Protein AF-0000000069390566 (afdb_homodimer)

Nearest PDB structures (foldseek):
  6gbi-assembly1_A  TM=9.218E-01  e=1.280E-11  Homo sapiens
  3bt2-assembly2_U  TM=7.010E-01  e=5.742E-03  Homo sapiens
  4qti-assembly1_U  TM=6.596E-01  e=6.089E-03  Homo sapiens
  1ywh-assembly3_K  TM=6.469E-01  e=1.033E-02  Homo sapiens
  1ywh-assembly2_A  TM=6.591E-01  e=1.654E-02  Homo sapiens

Solvent-accessible surface area (backbone atoms only — not comparable to full-atom values): 15242 Å² total; per-residue (Å²): 102,81,59,85,86,54,33,34,19,45,24,33,76,64,24,60,44,70,38,58,28,64,67,72,33,63,66,41,73,29,58,87,49,92,60,32,71,32,26,34,37,39,30,32,22,37,85,86,65,50,59,63,28,31,32,28,29,73,24,32,65,74,69,51,69,66,44,28,61,45,82,40,81,41,102,88,44,56,29,35,37,14,19,21,26,27,31,57,69,49,58,54,79,69,79,29,81,42,70,87,55,8,36,79,45,74,60,75,69,78,62,75,68,72,74,69,74,69,73,73,73,70,76,79,78,78,77,78,79,76,73,76,83,124,100,80,59,86,86,55,32,33,19,43,23,35,76,66,23,60,44,69,38,58,28,65,67,72,33,62,65,41,71,28,56,86,50,94,61,31,71,31,26,34,37,40,30,31,22,38,85,86,65,48,59,64,28,31,33,29,30,72,23,32,65,74,70,51,70,68,43,27,60,45,82,39,83,42,103,88,42,57,30,36,38,16,20,20,26,25,30,56,70,49,57,54,78,69,79,28,83,42,70,87,54,8,35,80,45,74,61,75,69,79,64,75,68,71,74,70,74,71,73,75,75,72,79,79,76,77,76,77,77,76,71,78,82,125

Sequence (268 aa):
TPFPNSFKCFTCENAGDNYNCNRWAEDKWCPQSLDTQYCLTVHHFTSHGRSTSITKKCASKSECHFVGCYHRDSEHTVYQECRSCCEGMICNVELPTNHTNAVFAVMHAQRTSSSSTHTLCLPVLAWVFTLPLLTPFPNSFKCFTCENAGDNYNCNRWAEDKWCPQSLDTQYCLTVHHFTSHGRSTSITKKCASKSECHFVGCYHRDSEHTVYQECRSCCEGMICNVELPTNHTNAVFAVMHAQRTSSSSTHTLCLPVLAWVFTLPLL

pLDDT: mean 80.35, std 22.03, range [31.83, 98.75]

Secondary structure (DSSP, 8-state):
--STT-EEE--EEEESSHHHHHHHSPPEEE-SSTTEEEEEEEEEEETT--EEEEEEEEEETTGGGG-EEEEEEETTEEEEEEEEEEESTTTT-S---STTTSSEEE----------------------------/--STT-EEE--EEEESSHHHHHHHSPPEEE-SSTTEEEEEEEEEEETT--EEEEEEEEEETTGGGG-EEEEEEETTEEEEEEEEEEESTTTT-S---STTTSSEEE----------------------------

InterPro domains:
  IPR039457 Ly6/PLAUR domain-containing protein 6-like [PTHR31171] (1-133)
  IPR045860 Snake toxin-like superfamily [G3DSA:2.10.60.10] (3-95)
  IPR045860 Snake toxin-like superfamily [SSF57302] (4-93)

Organism: Loxodonta africana (NCBI:txid9785)

Structure (mmCIF, N/CA/C/O backbone):
data_AF-0000000069390566-model_v1
#
loop_
_entity.id
_entity.type
_entity.pdbx_description
1 polymer 'LY6/PLAUR domain containing 6B'
#
loop_
_atom_site.group_PDB
_atom_site.id
_atom_site.type_symbol
_atom_site.label_atom_id
_atom_site.label_alt_id
_atom_site.label_comp_id
_atom_site.label_asym_id
_atom_site.label_entity_id
_atom_site.label_seq_id
_atom_site.pdbx_PDB_ins_code
_atom_site.Cartn_x
_atom_site.Cartn_y
_atom_site.Cartn_z
_atom_site.occupancy
_atom_site.B_iso_or_equiv
_atom_site.auth_seq_id
_atom_site.auth_comp_id
_atom_site.auth_asym_id
_atom_site.auth_atom_id
_atom_site.pdbx_PDB_model_num
ATOM 1 N N . THR A 1 1 ? 10.188 9.531 1.766 1 39.66 1 THR A N 1
ATOM 2 C CA . THR A 1 1 ? 10.398 8.133 1.42 1 39.66 1 THR A CA 1
ATOM 3 C C . THR A 1 1 ? 11.875 7.844 1.198 1 39.66 1 THR A C 1
ATOM 5 O O . THR A 1 1 ? 12.625 8.711 0.742 1 39.66 1 THR A O 1
ATOM 8 N N . PRO A 1 2 ? 12.477 6.926 2.113 1 47.12 2 PRO A N 1
ATOM 9 C CA . PRO A 1 2 ? 13.93 6.844 1.92 1 47.12 2 PRO A CA 1
ATOM 10 C C . PRO A 1 2 ? 14.352 7.195 0.495 1 47.12 2 PRO A C 1
ATOM 12 O O . PRO A 1 2 ? 14.781 8.32 0.233 1 47.12 2 PRO A O 1
ATOM 15 N N . PHE A 1 3 ? 14.805 5.883 -0.175 1 55.47 3 PHE A N 1
ATOM 16 C CA . PHE A 1 3 ? 15.406 5.75 -1.496 1 55.47 3 PHE A CA 1
ATOM 17 C C . PHE A 1 3 ? 14.438 6.195 -2.582 1 55.47 3 PHE A C 1
ATOM 19 O O . PHE A 1 3 ? 13.234 5.934 -2.49 1 55.47 3 PHE A O 1
ATOM 26 N N . PRO A 1 4 ? 14.836 7.199 -3.193 1 62 4 PRO A N 1
ATOM 27 C CA . PRO A 1 4 ? 14.062 7.516 -4.398 1 62 4 PRO A CA 1
ATOM 28 C C . PRO A 1 4 ? 13.492 6.27 -5.074 1 62 4 PRO A C 1
ATOM 30 O O . PRO A 1 4 ? 14.195 5.266 -5.215 1 62 4 PRO A O 1
ATOM 33 N N . ASN A 1 5 ? 12.227 6.16 -5.18 1 73.75 5 ASN A N 1
ATOM 34 C CA . ASN A 1 5 ? 11.547 5.121 -5.945 1 73.75 5 ASN A CA 1
ATOM 35 C C . ASN A 1 5 ? 11.305 3.873 -5.105 1 73.75 5 ASN A C 1
ATOM 37 O O . ASN A 1 5 ? 11.32 2.756 -5.625 1 73.75 5 ASN A O 1
ATOM 41 N N . SER A 1 6 ? 11.438 4.062 -3.805 1 87.12 6 SER A N 1
ATOM 42 C CA . SER A 1 6 ? 11.156 2.904 -2.965 1 87.12 6 SER A CA 1
ATOM 43 C C . SER A 1 6 ? 9.664 2.584 -2.953 1 87.12 6 SER A C 1
ATOM 45 O O . SER A 1 6 ? 8.828 3.467 -3.18 1 87.12 6 SER A O 1
ATOM 47 N N . PHE A 1 7 ? 9.43 1.308 -2.809 1 89.75 7 PHE A N 1
ATOM 48 C CA . PHE A 1 7 ? 8.062 0.811 -2.76 1 89.75 7 PHE A CA 1
ATOM 49 C C . PHE A 1 7 ? 7.953 -0.382 -1.818 1 89.75 7 PHE A C 1
ATOM 51 O O . PHE A 1 7 ? 8.961 -0.869 -1.304 1 89.75 7 PHE A O 1
ATOM 58 N N . LYS A 1 8 ? 6.711 -0.729 -1.491 1 92.12 8 LYS A N 1
ATOM 59 C CA . LYS A 1 8 ? 6.457 -1.861 -0.604 1 92.12 8 LYS A CA 1
ATOM 60 C C . LYS A 1 8 ? 5.699 -2.969 -1.331 1 92.12 8 LYS A C 1
ATOM 62 O O . LYS A 1 8 ? 4.898 -2.693 -2.229 1 92.12 8 LYS A O 1
ATOM 67 N N . CYS A 1 9 ? 5.992 -4.168 -0.926 1 94.69 9 CYS A N 1
ATOM 68 C CA . CYS A 1 9 ? 5.238 -5.324 -1.396 1 94.69 9 CYS A CA 1
ATOM 69 C C . CYS A 1 9 ? 4.637 -6.094 -0.227 1 94.69 9 CYS A C 1
ATOM 71 O O . CYS A 1 9 ? 5.25 -6.195 0.836 1 94.69 9 CYS A O 1
ATOM 73 N N . PHE A 1 10 ? 3.428 -6.59 -0.47 1 94.75 10 PHE A N 1
ATOM 74 C CA . PHE A 1 10 ? 3.039 -7.664 0.435 1 94.75 10 PHE A CA 1
ATOM 75 C C . PHE A 1 10 ? 4.035 -8.812 0.369 1 94.75 10 PHE A C 1
ATOM 77 O O . PHE A 1 10 ? 4.492 -9.188 -0.714 1 94.75 10 PHE A O 1
ATOM 84 N N . THR A 1 11 ? 4.406 -9.289 1.55 1 95.75 11 THR A N 1
ATOM 85 C CA . THR A 1 11 ? 5.395 -10.367 1.562 1 95.75 11 THR A CA 1
ATOM 86 C C . THR A 1 11 ? 4.961 -11.492 2.494 1 95.75 11 THR A C 1
ATOM 88 O O . THR A 1 11 ? 4.527 -11.242 3.621 1 95.75 11 THR A O 1
ATOM 91 N N . CYS A 1 12 ? 5.012 -12.68 2.002 1 97.06 12 CYS A N 1
ATOM 92 C CA . CYS A 1 12 ? 4.816 -13.906 2.756 1 97.06 12 CYS A CA 1
ATOM 93 C C . CYS A 1 12 ? 5.453 -15.094 2.039 1 97.06 12 CYS A C 1
ATOM 95 O O . CYS A 1 12 ? 5.785 -15 0.856 1 97.06 12 CYS A O 1
ATOM 97 N N . GLU A 1 13 ? 5.68 -16.125 2.82 1 96.31 13 GLU A N 1
ATOM 98 C CA . GLU A 1 13 ? 6.23 -17.359 2.27 1 96.31 13 GLU A CA 1
ATOM 99 C C . GLU A 1 13 ? 5.363 -18.562 2.645 1 96.31 13 GLU A C 1
ATOM 101 O O . GLU A 1 13 ? 5.172 -18.844 3.826 1 96.31 13 GLU A O 1
ATOM 106 N N . ASN A 1 14 ? 4.797 -19.219 1.592 1 95.44 14 ASN A N 1
ATOM 107 C CA . ASN A 1 14 ? 4.023 -20.453 1.721 1 95.44 14 ASN A CA 1
ATOM 108 C C . ASN A 1 14 ? 2.787 -20.25 2.592 1 95.44 14 ASN A C 1
ATOM 110 O O . ASN A 1 14 ? 2.5 -21.062 3.471 1 95.44 14 ASN A O 1
ATOM 114 N N . ALA A 1 15 ? 2.182 -19.172 2.432 1 96.25 15 ALA A N 1
ATOM 115 C CA . ALA A 1 15 ? 0.921 -18.953 3.139 1 96.25 15 ALA A CA 1
ATOM 116 C C . ALA A 1 15 ? -0.186 -19.844 2.57 1 96.25 15 ALA A C 1
ATOM 118 O O . ALA A 1 15 ? -0.241 -20.078 1.36 1 96.25 15 ALA A O 1
ATOM 119 N N . GLY A 1 16 ? -1.127 -20.203 3.406 1 94.75 16 GLY A N 1
ATOM 120 C CA . GLY A 1 16 ? -2.189 -21.109 2.979 1 94.75 16 GLY A CA 1
ATOM 121 C C . GLY A 1 16 ? -3.311 -20.391 2.244 1 94.75 16 GLY A C 1
ATOM 122 O O . GLY A 1 16 ? -4.074 -21.016 1.507 1 94.75 16 GLY A O 1
ATOM 123 N N . ASP A 1 17 ? -3.465 -19.078 2.545 1 93.56 17 ASP A N 1
ATOM 124 C CA . ASP A 1 17 ? -4.469 -18.297 1.833 1 93.56 17 ASP A CA 1
ATOM 125 C C . ASP A 1 17 ? -4.051 -16.828 1.739 1 93.56 17 ASP A C 1
ATOM 127 O O . ASP A 1 17 ? -3.127 -16.391 2.432 1 93.56 17 ASP A O 1
ATOM 131 N N . ASN A 1 18 ? -4.738 -16.156 0.791 1 93.75 18 ASN A N 1
ATOM 132 C CA . ASN A 1 18 ? -4.379 -14.773 0.479 1 93.75 18 ASN A CA 1
ATOM 133 C C . ASN A 1 18 ? -4.633 -13.852 1.664 1 93.75 18 ASN A C 1
ATOM 135 O O . ASN A 1 18 ? -3.871 -12.906 1.896 1 93.75 18 ASN A O 1
ATOM 139 N N . TYR A 1 19 ? -5.699 -14.164 2.432 1 88.94 19 TYR A N 1
ATOM 140 C CA . TYR A 1 19 ? -6.059 -13.328 3.57 1 88.94 19 TYR A CA 1
ATOM 141 C C . TYR A 1 19 ? -4.957 -13.336 4.621 1 88.94 19 TYR A C 1
ATOM 143 O O . TYR A 1 19 ? -4.512 -12.281 5.074 1 88.94 19 TYR A O 1
ATOM 151 N N . ASN A 1 20 ? -4.578 -14.461 4.938 1 90 20 ASN A N 1
ATOM 152 C CA . ASN A 1 20 ? -3.545 -14.617 5.953 1 90 20 ASN A CA 1
ATOM 153 C C . ASN A 1 20 ? -2.211 -14.031 5.488 1 90 20 ASN A C 1
ATOM 155 O O . ASN A 1 20 ? -1.478 -13.438 6.281 1 90 20 ASN A O 1
ATOM 159 N N . CYS A 1 21 ? -1.909 -14.195 4.195 1 93.75 21 CYS A N 1
ATOM 160 C CA . CYS A 1 21 ? -0.699 -13.602 3.639 1 93.75 21 CYS A CA 1
ATOM 161 C C . CYS A 1 21 ? -0.715 -12.086 3.795 1 93.75 21 CYS A C 1
ATOM 163 O O . CYS A 1 21 ? 0.253 -11.5 4.277 1 93.75 21 CYS A O 1
ATOM 165 N N . ASN A 1 22 ? -1.739 -11.43 3.449 1 90.94 22 ASN A N 1
ATOM 166 C CA . ASN A 1 22 ? -1.823 -9.969 3.43 1 90.94 22 ASN A CA 1
ATOM 167 C C . ASN A 1 22 ? -1.97 -9.398 4.836 1 90.94 22 ASN A C 1
ATOM 169 O O . ASN A 1 22 ? -1.502 -8.297 5.113 1 90.94 22 ASN A O 1
ATOM 173 N N . ARG A 1 23 ? -2.52 -10.188 5.707 1 86.25 23 ARG A N 1
ATOM 174 C CA . ARG A 1 23 ? -2.891 -9.625 7.004 1 86.25 23 ARG A CA 1
ATOM 175 C C . ARG A 1 23 ? -1.75 -9.758 8.008 1 86.25 23 ARG A C 1
ATOM 177 O O . ARG A 1 23 ? -1.479 -8.836 8.773 1 86.25 23 ARG A O 1
ATOM 184 N N . TRP A 1 24 ? -1.164 -10.859 8.016 1 81.44 24 TRP A N 1
ATOM 185 C CA . TRP A 1 24 ? -0.288 -11.172 9.141 1 81.44 24 TRP A CA 1
ATOM 186 C C . TRP A 1 24 ? 1.178 -11.031 8.742 1 81.44 24 TRP A C 1
ATOM 188 O O . TRP A 1 24 ? 2.051 -10.898 9.609 1 81.44 24 TRP A O 1
ATOM 198 N N . ALA A 1 25 ? 1.397 -11.117 7.512 1 76.38 25 ALA A N 1
ATOM 199 C CA . ALA A 1 25 ? 2.793 -10.961 7.105 1 76.38 25 ALA A CA 1
ATOM 200 C C . ALA A 1 25 ? 3.168 -9.492 6.969 1 76.38 25 ALA A C 1
ATOM 202 O O . ALA A 1 25 ? 2.32 -8.656 6.645 1 76.38 25 ALA A O 1
ATOM 203 N N . GLU A 1 26 ? 4.402 -9.164 7.348 1 78.31 26 GLU A N 1
ATOM 204 C CA . GLU A 1 26 ? 4.898 -7.797 7.227 1 78.31 26 GLU A CA 1
ATOM 205 C C . GLU A 1 26 ? 5.113 -7.414 5.766 1 78.31 26 GLU A C 1
ATOM 207 O O . GLU A 1 26 ? 5.684 -8.188 4.992 1 78.31 26 GLU A O 1
ATOM 212 N N . ASP A 1 27 ? 4.598 -6.25 5.43 1 85.19 27 ASP A N 1
ATOM 213 C CA . ASP A 1 27 ? 4.977 -5.699 4.133 1 85.19 27 ASP A CA 1
ATOM 214 C C . ASP A 1 27 ? 6.434 -5.234 4.137 1 85.19 27 ASP A C 1
ATOM 216 O O . ASP A 1 27 ? 6.887 -4.602 5.094 1 85.19 27 ASP A O 1
ATOM 220 N N . LYS A 1 28 ? 7.137 -5.598 3.105 1 90.38 28 LYS A N 1
ATOM 221 C CA . LYS A 1 28 ? 8.555 -5.238 3.074 1 90.38 28 LYS A CA 1
ATOM 222 C C . LYS A 1 28 ? 8.812 -4.129 2.062 1 90.38 28 LYS A C 1
ATOM 224 O O . LYS A 1 28 ? 8.242 -4.125 0.97 1 90.38 28 LYS A O 1
ATOM 229 N N . TRP A 1 29 ? 9.625 -3.18 2.549 1 91.12 29 TRP A N 1
ATOM 230 C CA . TRP A 1 29 ? 10.086 -2.148 1.624 1 91.12 29 TRP A CA 1
ATOM 231 C C . TRP A 1 29 ? 11.047 -2.73 0.591 1 91.12 29 TRP A C 1
ATOM 233 O O . TRP A 1 29 ? 11.906 -3.551 0.926 1 91.12 29 TRP A O 1
ATOM 243 N N . CYS A 1 30 ? 10.906 -2.266 -0.65 1 92.25 30 CYS A N 1
ATOM 244 C CA . CYS A 1 30 ? 11.75 -2.609 -1.791 1 92.25 30 CYS A CA 1
ATOM 245 C C . CYS A 1 30 ? 12.391 -1.363 -2.387 1 92.25 30 CYS A C 1
ATOM 247 O O . CYS A 1 30 ? 11.852 -0.262 -2.268 1 92.25 30 CYS A O 1
ATOM 249 N N . PRO A 1 31 ? 13.57 -1.56 -3.047 1 90.56 31 PRO A N 1
ATOM 250 C CA . PRO A 1 31 ? 14.297 -2.803 -3.309 1 90.56 31 PRO A CA 1
ATOM 251 C C . PRO A 1 31 ? 15.109 -3.275 -2.107 1 90.56 31 PRO A C 1
ATOM 253 O O . PRO A 1 31 ? 15.648 -2.453 -1.36 1 90.56 31 PRO A O 1
ATOM 256 N N . GLN A 1 32 ? 15.203 -4.543 -1.964 1 86.25 32 GLN A N 1
ATOM 257 C CA . GLN A 1 32 ? 16.125 -5.145 -1.001 1 86.25 32 GLN A CA 1
ATOM 258 C C . GLN A 1 32 ? 17.5 -5.336 -1.608 1 86.25 32 GLN A C 1
ATOM 260 O O . GLN A 1 32 ? 18.484 -5.547 -0.885 1 86.25 32 GLN A O 1
ATOM 265 N N . SER A 1 33 ? 17.516 -5.367 -2.912 1 85.06 33 SER A N 1
ATOM 266 C CA . SER A 1 33 ? 18.75 -5.438 -3.697 1 85.06 33 SER A CA 1
ATOM 267 C C . SER A 1 33 ? 18.656 -4.543 -4.93 1 85.06 33 SER A C 1
ATOM 269 O O . SER A 1 33 ? 17.578 -4.07 -5.289 1 85.06 33 SER A O 1
ATOM 271 N N . LEU A 1 34 ? 19.75 -4.367 -5.645 1 84.94 34 LEU A N 1
ATOM 272 C CA . LEU A 1 34 ? 19.844 -3.416 -6.746 1 84.94 34 LEU A CA 1
ATOM 273 C C . LEU A 1 34 ? 18.953 -3.84 -7.91 1 84.94 34 LEU A C 1
ATOM 275 O O . LEU A 1 34 ? 18.469 -2.994 -8.664 1 84.94 34 LEU A O 1
ATOM 279 N N . ASP A 1 35 ? 18.734 -5.039 -8.016 1 89.81 35 ASP A N 1
ATOM 280 C CA . ASP A 1 35 ? 18.016 -5.512 -9.195 1 89.81 35 ASP A CA 1
ATOM 281 C C . ASP A 1 35 ? 16.531 -5.672 -8.898 1 89.81 35 ASP A C 1
ATOM 283 O O . ASP A 1 35 ? 15.75 -6.039 -9.781 1 89.81 35 ASP A O 1
ATOM 287 N N . THR A 1 36 ? 16.125 -5.363 -7.719 1 93.06 36 THR A N 1
ATOM 288 C CA . THR A 1 36 ? 14.727 -5.492 -7.324 1 93.06 36 THR A CA 1
ATOM 289 C C . THR A 1 36 ? 13.922 -4.281 -7.793 1 93.06 36 THR A C 1
ATOM 291 O O . THR A 1 36 ? 14.25 -3.143 -7.453 1 93.06 36 THR A O 1
ATOM 294 N N . GLN A 1 37 ? 12.797 -4.555 -8.57 1 93.31 37 GLN A N 1
ATOM 295 C CA . GLN A 1 37 ? 12.016 -3.449 -9.109 1 93.31 37 GLN A CA 1
ATOM 296 C C . GLN A 1 37 ? 10.523 -3.74 -9.023 1 93.31 37 GLN A C 1
ATOM 298 O O . GLN A 1 37 ? 9.695 -2.861 -9.281 1 93.31 37 GLN A O 1
ATOM 303 N N . TYR A 1 38 ? 10.156 -4.969 -8.656 1 96.31 38 TYR A N 1
ATOM 304 C CA . TYR A 1 38 ? 8.766 -5.383 -8.781 1 96.31 38 TYR A CA 1
ATOM 305 C C . TYR A 1 38 ? 8.312 -6.164 -7.559 1 96.31 38 TYR A C 1
ATOM 307 O O . TYR A 1 38 ? 9.125 -6.496 -6.691 1 96.31 38 TYR A O 1
ATOM 315 N N . CYS A 1 39 ? 7.016 -6.363 -7.453 1 97.44 39 CYS A N 1
ATOM 316 C CA . CYS A 1 39 ? 6.445 -7.348 -6.543 1 97.44 39 CYS A CA 1
ATOM 317 C C . CYS A 1 39 ? 6.031 -8.609 -7.289 1 97.44 39 CYS A C 1
ATOM 319 O O . CYS A 1 39 ? 5.379 -8.539 -8.328 1 97.44 39 CYS A O 1
ATOM 321 N N . LEU A 1 40 ? 6.41 -9.734 -6.754 1 98.44 40 LEU A N 1
ATOM 322 C CA . LEU A 1 40 ? 6.066 -11.031 -7.328 1 98.44 40 LEU A CA 1
ATOM 323 C C . LEU A 1 40 ? 5.055 -11.766 -6.449 1 98.44 40 LEU A C 1
ATOM 325 O O . LEU A 1 40 ? 5.184 -11.773 -5.223 1 98.44 40 LEU A O 1
ATOM 329 N N . THR A 1 41 ? 4.086 -12.352 -7.082 1 98.56 41 THR A N 1
ATOM 330 C CA . THR A 1 41 ? 3.156 -13.25 -6.414 1 98.56 41 THR A CA 1
ATOM 331 C C . THR A 1 41 ? 3.125 -14.609 -7.117 1 98.56 41 THR A C 1
ATOM 333 O O . THR A 1 41 ? 2.898 -14.68 -8.328 1 98.56 41 THR A O 1
ATOM 336 N N . VAL A 1 42 ? 3.389 -15.672 -6.344 1 98.38 42 VAL A N 1
ATOM 337 C CA . VAL A 1 42 ? 3.277 -17.047 -6.824 1 98.38 42 VAL A CA 1
ATOM 338 C C . VAL A 1 42 ? 2.133 -17.75 -6.105 1 98.38 42 VAL A C 1
ATOM 340 O O . VAL A 1 42 ? 2.109 -17.812 -4.875 1 98.38 42 VAL A O 1
ATOM 343 N N . HIS A 1 43 ? 1.272 -18.297 -6.895 1 97.75 43 HIS A N 1
ATOM 344 C CA . HIS A 1 43 ? 0.082 -18.953 -6.363 1 97.75 43 HIS A CA 1
ATOM 345 C C . HIS A 1 43 ? 0.006 -20.406 -6.812 1 97.75 43 HIS A C 1
ATOM 347 O O . HIS A 1 43 ? -0.056 -20.688 -8.008 1 97.75 43 HIS A O 1
ATOM 353 N N . HIS A 1 44 ? 0.051 -21.312 -5.871 1 96.38 44 HIS A N 1
ATOM 354 C CA . HIS A 1 44 ? -0.179 -22.734 -6.117 1 96.38 44 HIS A CA 1
ATOM 355 C C . HIS A 1 44 ? -1.569 -23.156 -5.652 1 96.38 44 HIS A C 1
ATOM 357 O O . HIS A 1 44 ? -1.968 -22.859 -4.523 1 96.38 44 HIS A O 1
ATOM 363 N N . PHE A 1 45 ? -2.279 -23.891 -6.523 1 95.5 45 PHE A N 1
ATOM 364 C CA . PHE A 1 45 ? -3.631 -24.297 -6.148 1 95.5 45 PHE A CA 1
ATOM 365 C C . PHE A 1 45 ? -4.047 -25.547 -6.902 1 95.5 45 PHE A C 1
ATOM 367 O O . PHE A 1 45 ? -3.43 -25.906 -7.906 1 95.5 45 PHE A O 1
ATOM 374 N N . THR A 1 46 ? -5.02 -26.203 -6.371 1 93.5 46 THR A N 1
ATOM 375 C CA . THR A 1 46 ? -5.5 -27.438 -6.977 1 93.5 46 THR A CA 1
ATOM 376 C C . THR A 1 46 ? -6.359 -27.141 -8.203 1 93.5 46 THR A C 1
ATOM 378 O O . THR A 1 46 ? -6.758 -26 -8.43 1 93.5 46 THR A O 1
ATOM 381 N N . SER A 1 47 ? -6.656 -28.203 -8.93 1 88.88 47 SER A N 1
ATOM 382 C CA . SER A 1 47 ? -7.504 -28.078 -10.109 1 88.88 47 SER A CA 1
ATOM 383 C C . SER A 1 47 ? -8.898 -27.578 -9.742 1 88.88 47 SER A C 1
ATOM 385 O O . SER A 1 47 ? -9.625 -27.062 -10.594 1 88.88 47 SER A O 1
ATOM 387 N N . HIS A 1 48 ? -9.258 -27.672 -8.469 1 89.5 48 HIS A N 1
ATOM 388 C CA . HIS A 1 48 ? -10.562 -27.219 -7.996 1 89.5 48 HIS A CA 1
ATOM 389 C C . HIS A 1 48 ? -10.492 -25.781 -7.492 1 89.5 48 HIS A C 1
ATOM 391 O O . HIS A 1 48 ? -11.492 -25.234 -7.02 1 89.5 48 HIS A O 1
ATOM 397 N N . GLY A 1 49 ? -9.297 -25.25 -7.555 1 90.88 49 GLY A N 1
ATOM 398 C CA . GLY A 1 49 ? -9.164 -23.844 -7.219 1 90.88 49 GLY A CA 1
ATOM 399 C C . GLY A 1 49 ? -8.797 -23.609 -5.77 1 90.88 49 GLY A C 1
ATOM 400 O O . GLY A 1 49 ? -8.727 -22.469 -5.316 1 90.88 49 GLY A O 1
ATOM 401 N N . ARG A 1 50 ? -8.547 -24.734 -5.062 1 93.25 50 ARG A N 1
ATOM 402 C CA . ARG A 1 50 ? -8.172 -24.578 -3.66 1 93.25 50 ARG A CA 1
ATOM 403 C C . ARG A 1 50 ? -6.691 -24.219 -3.525 1 93.25 50 ARG A C 1
ATOM 405 O O . ARG A 1 50 ? -5.824 -24.953 -3.998 1 93.25 50 ARG A O 1
ATOM 412 N N . SER A 1 51 ? -6.406 -23.094 -2.775 1 95.44 51 SER A N 1
ATOM 413 C CA . SER A 1 51 ? -5.035 -22.625 -2.605 1 95.44 51 SER A CA 1
ATOM 414 C C . SER A 1 51 ? -4.23 -23.578 -1.732 1 95.44 51 SER A C 1
ATOM 416 O O . SER A 1 51 ? -4.723 -24.047 -0.702 1 95.44 51 SER A O 1
ATOM 418 N N . THR A 1 52 ? -3.105 -23.875 -2.137 1 94.69 52 THR A N 1
ATOM 419 C CA . THR A 1 52 ? -2.229 -24.719 -1.342 1 94.69 52 THR A CA 1
ATOM 420 C C . THR A 1 52 ? -1.041 -23.922 -0.808 1 94.69 52 THR A C 1
ATOM 422 O O . THR A 1 52 ? -0.549 -24.203 0.29 1 94.69 52 THR A O 1
ATOM 425 N N . SER A 1 53 ? -0.608 -22.953 -1.567 1 96.31 53 SER A N 1
ATOM 426 C CA . SER A 1 53 ? 0.517 -22.125 -1.129 1 96.31 53 SER A CA 1
ATOM 427 C C . SER A 1 53 ? 0.556 -20.797 -1.872 1 96.31 53 SER A C 1
ATOM 429 O O . SER A 1 53 ? 0.31 -20.75 -3.08 1 96.31 53 SER A O 1
ATOM 431 N N . ILE A 1 54 ? 0.933 -19.781 -1.144 1 97.62 54 ILE A N 1
ATOM 432 C CA . ILE A 1 54 ? 1.089 -18.438 -1.704 1 97.62 54 ILE A CA 1
ATOM 433 C C . ILE A 1 54 ? 2.418 -17.844 -1.247 1 97.62 54 ILE A C 1
ATOM 435 O O . ILE A 1 54 ? 2.75 -17.875 -0.061 1 97.62 54 I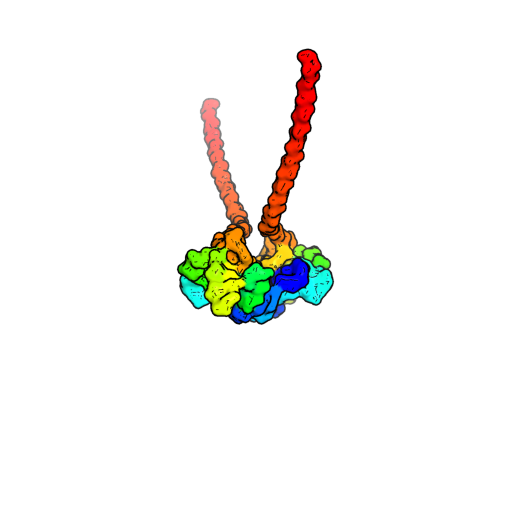LE A O 1
ATOM 439 N N . THR A 1 55 ? 3.178 -17.344 -2.154 1 98 55 THR A N 1
ATOM 440 C CA . THR A 1 55 ? 4.398 -16.609 -1.845 1 98 55 THR A CA 1
ATOM 441 C C . THR A 1 55 ? 4.379 -15.227 -2.502 1 98 55 THR A C 1
ATOM 443 O O . THR A 1 55 ? 4.117 -15.109 -3.701 1 98 55 THR A O 1
ATOM 446 N N . LYS A 1 56 ? 4.543 -14.219 -1.759 1 97.94 56 LYS A N 1
ATOM 447 C CA . LYS A 1 56 ? 4.703 -12.844 -2.219 1 97.94 56 LYS A CA 1
ATOM 448 C C . LYS A 1 56 ? 6.055 -12.273 -1.788 1 97.94 56 LYS A C 1
ATOM 450 O O . LYS A 1 56 ? 6.516 -12.539 -0.676 1 97.94 56 LYS A O 1
ATOM 455 N N . LYS A 1 57 ? 6.676 -11.492 -2.723 1 97.5 57 LYS A N 1
ATOM 456 C CA . LYS A 1 57 ? 7.977 -10.93 -2.371 1 97.5 57 LYS A CA 1
ATOM 457 C C . LYS A 1 57 ? 8.375 -9.82 -3.336 1 97.5 57 LYS A C 1
ATOM 459 O O . LYS A 1 57 ? 7.754 -9.648 -4.387 1 97.5 57 LYS A O 1
ATOM 464 N N . CYS A 1 58 ? 9.445 -9.062 -2.854 1 97 58 CYS A N 1
ATOM 465 C CA . CYS A 1 58 ? 10.125 -8.188 -3.801 1 97 58 CYS A CA 1
ATOM 466 C C . CYS A 1 58 ? 10.828 -9 -4.883 1 97 58 CYS A C 1
ATOM 468 O O . CYS A 1 58 ? 11.344 -10.086 -4.613 1 97 58 CYS A O 1
ATOM 470 N N . ALA A 1 59 ? 10.906 -8.469 -6.105 1 97.31 59 ALA A N 1
ATOM 471 C CA . ALA A 1 59 ? 11.43 -9.305 -7.18 1 97.31 59 ALA A CA 1
ATOM 472 C C . ALA A 1 59 ? 12.227 -8.469 -8.18 1 97.31 59 ALA A C 1
ATOM 474 O O . ALA A 1 59 ? 11.93 -7.297 -8.398 1 97.31 59 ALA A O 1
ATOM 475 N N . SER A 1 60 ? 13.18 -9.18 -8.805 1 96.62 60 SER A N 1
ATOM 476 C CA . SER A 1 60 ? 13.945 -8.602 -9.898 1 96.62 60 SER A CA 1
ATOM 477 C C . SER A 1 60 ? 13.211 -8.766 -11.227 1 96.62 60 SER A C 1
ATOM 479 O O . SER A 1 60 ? 12.25 -9.531 -11.32 1 96.62 60 SER A O 1
ATOM 481 N N . LYS A 1 61 ? 13.75 -8.031 -12.172 1 94.94 61 LYS A N 1
ATOM 482 C CA . LYS A 1 61 ? 13.195 -8.156 -13.523 1 94.94 61 LYS A CA 1
ATOM 483 C C . LYS A 1 61 ? 13.312 -9.586 -14.039 1 94.94 61 LYS A C 1
ATOM 485 O O . LYS A 1 61 ? 12.391 -10.094 -14.68 1 94.94 61 LYS A O 1
ATOM 490 N N . SER A 1 62 ? 14.414 -10.219 -13.758 1 96.38 62 SER A N 1
ATOM 491 C CA . SER A 1 62 ? 14.633 -11.578 -14.234 1 96.38 62 SER A CA 1
ATOM 492 C C . SER A 1 62 ? 13.609 -12.547 -13.641 1 96.38 62 SER A C 1
ATOM 494 O O . SER A 1 62 ? 13.109 -13.43 -14.336 1 96.38 62 SER A O 1
ATOM 496 N N . GLU A 1 63 ? 13.32 -12.367 -12.422 1 96.56 63 GLU A N 1
ATOM 497 C CA . GLU A 1 63 ? 12.328 -13.227 -11.773 1 96.56 63 GLU A CA 1
ATOM 498 C C . GLU A 1 63 ? 10.945 -13.039 -12.391 1 96.56 63 GLU A C 1
ATOM 500 O O . GLU A 1 63 ? 10.125 -13.961 -12.367 1 96.56 63 GLU A O 1
ATOM 505 N N . CYS A 1 64 ? 10.695 -11.898 -12.953 1 97.19 64 CYS A N 1
ATOM 506 C CA . CYS A 1 64 ? 9.383 -11.555 -13.477 1 97.19 64 CYS A CA 1
ATOM 507 C C . CYS A 1 64 ? 9.242 -11.992 -14.93 1 97.19 64 CYS A C 1
ATOM 509 O O . CYS A 1 64 ? 8.18 -11.82 -15.531 1 97.19 64 CYS A O 1
ATOM 511 N N . HIS A 1 65 ? 10.266 -12.57 -15.461 1 96.12 65 HIS A N 1
ATOM 512 C CA . HIS A 1 65 ? 10.211 -13.086 -16.828 1 96.12 65 HIS A CA 1
ATOM 513 C C . HIS A 1 65 ? 9.359 -14.344 -16.906 1 96.12 65 HIS A C 1
ATOM 515 O O . HIS A 1 65 ? 8.953 -14.758 -18 1 96.12 65 HIS A O 1
ATOM 521 N N . PHE A 1 66 ? 9.039 -14.969 -15.828 1 95.56 66 PHE A N 1
ATOM 522 C CA . PHE A 1 66 ? 8.398 -16.281 -15.82 1 95.56 66 PHE A CA 1
ATOM 523 C C . PHE A 1 66 ? 6.93 -16.156 -15.445 1 95.56 66 PHE A C 1
ATOM 525 O O . PHE A 1 66 ? 6.348 -17.094 -14.898 1 95.56 66 PHE A O 1
ATOM 532 N N . VAL A 1 67 ? 6.352 -15.039 -15.625 1 98.25 67 VAL A N 1
ATOM 533 C CA . VAL A 1 67 ? 4.938 -14.859 -15.312 1 98.25 67 VAL A CA 1
ATOM 534 C C . VAL A 1 67 ? 4.098 -15.773 -16.203 1 98.25 67 VAL A C 1
ATOM 536 O O . VAL A 1 67 ? 4.52 -16.156 -17.297 1 98.25 67 VAL A O 1
ATOM 539 N N . GLY A 1 68 ? 2.926 -16.156 -15.742 1 97.94 68 GLY A N 1
ATOM 540 C CA . GLY A 1 68 ? 2.029 -17.062 -16.438 1 97.94 68 GLY A CA 1
ATOM 541 C C . GLY A 1 68 ? 1.517 -18.188 -15.57 1 97.94 68 GLY A C 1
ATOM 542 O O . GLY A 1 68 ? 1.795 -18.234 -14.375 1 97.94 68 GLY A O 1
ATOM 543 N N . CYS A 1 69 ? 0.625 -19 -16.156 1 96.75 69 CYS A N 1
ATOM 544 C CA . CYS A 1 69 ? 0.116 -20.172 -15.453 1 96.75 69 CYS A CA 1
ATOM 545 C C . CYS A 1 69 ? 0.661 -21.453 -16.062 1 96.75 69 CYS A C 1
ATOM 547 O O . CYS A 1 69 ? 0.777 -21.562 -17.281 1 96.75 69 CYS A O 1
ATOM 549 N N . TYR A 1 70 ? 0.979 -22.359 -15.117 1 94 70 TYR A N 1
ATOM 550 C CA . TYR A 1 70 ? 1.584 -23.625 -15.492 1 94 70 TYR A CA 1
ATOM 551 C C . TYR A 1 70 ? 0.922 -24.781 -14.75 1 94 70 TYR A C 1
ATOM 553 O O . TYR A 1 70 ? 0.447 -24.625 -13.625 1 94 70 TYR A O 1
ATOM 561 N N . HIS A 1 71 ? 0.821 -25.922 -15.422 1 89.69 71 HIS A N 1
ATOM 562 C CA . HIS A 1 71 ? 0.339 -27.141 -14.781 1 89.69 71 HIS A CA 1
ATOM 563 C C . HIS A 1 71 ? 1.492 -27.953 -14.203 1 89.69 71 HIS A C 1
ATOM 565 O O . HIS A 1 71 ? 2.537 -28.094 -14.836 1 89.69 71 HIS A O 1
ATOM 571 N N . ARG A 1 72 ? 1.317 -28.203 -12.945 1 81.31 72 ARG A N 1
ATOM 572 C CA . ARG A 1 72 ? 2.338 -29.031 -12.305 1 81.31 72 ARG A CA 1
ATOM 573 C C . ARG A 1 72 ? 1.764 -30.375 -11.867 1 81.31 72 ARG A C 1
ATOM 575 O O . ARG A 1 72 ? 0.697 -30.422 -11.258 1 81.31 72 ARG A O 1
ATOM 582 N N . ASP A 1 73 ? 2.141 -31.406 -12.531 1 75.31 73 ASP A N 1
ATOM 583 C CA . ASP A 1 73 ? 1.685 -32.75 -12.195 1 75.31 73 ASP A CA 1
ATOM 584 C C . ASP A 1 73 ? 2.527 -33.375 -11.078 1 75.31 73 ASP A C 1
ATOM 586 O O . ASP A 1 73 ? 3.758 -33.281 -11.109 1 75.31 73 ASP A O 1
ATOM 590 N N . SER A 1 74 ? 2.012 -33.312 -9.914 1 64.06 74 SER A N 1
ATOM 591 C CA . SER A 1 74 ? 2.707 -34.062 -8.875 1 64.06 74 SER A CA 1
ATOM 592 C C . SER A 1 74 ? 1.94 -35.312 -8.508 1 64.06 74 SER A C 1
ATOM 594 O O . SER A 1 74 ? 0.744 -35.281 -8.219 1 64.06 74 SER A O 1
ATOM 596 N N . GLU A 1 75 ? 2.746 -36.344 -8.156 1 62.38 75 GLU A N 1
ATOM 597 C CA . GLU A 1 75 ? 2.32 -37.688 -7.707 1 62.38 75 GLU A CA 1
ATOM 598 C C . GLU A 1 75 ? 0.798 -37.781 -7.68 1 62.38 75 GLU A C 1
ATOM 600 O O . GLU A 1 75 ? 0.208 -38.062 -6.633 1 62.38 75 GLU A O 1
ATOM 605 N N . HIS A 1 76 ? 0.078 -37.438 -8.648 1 63.62 76 HIS A N 1
ATOM 606 C CA . HIS A 1 76 ? -1.322 -37.781 -8.891 1 63.62 76 HIS A CA 1
ATOM 607 C C . HIS A 1 76 ? -2.221 -36.562 -8.656 1 63.62 76 HIS A C 1
ATOM 609 O O . HIS A 1 76 ? -3.445 -36.688 -8.602 1 63.62 76 HIS A O 1
ATOM 615 N N . THR A 1 77 ? -1.683 -35.531 -8.211 1 70 77 THR A N 1
ATOM 616 C CA . THR A 1 77 ? -2.545 -34.375 -8.125 1 70 77 THR A CA 1
ATOM 617 C C . THR A 1 77 ? -2.035 -33.25 -9.031 1 70 77 THR A C 1
ATOM 619 O O . THR A 1 77 ? -0.833 -32.969 -9.07 1 70 77 THR A O 1
ATOM 622 N N . VAL A 1 78 ? -2.908 -32.875 -9.82 1 72.81 78 VAL A N 1
ATOM 623 C CA . VAL A 1 78 ? -2.574 -31.781 -10.719 1 72.81 78 VAL A CA 1
ATOM 624 C C . VAL A 1 78 ? -2.678 -30.453 -9.969 1 72.81 78 VAL A C 1
ATOM 626 O O . VAL A 1 78 ? -3.725 -30.141 -9.398 1 72.81 78 VAL A O 1
ATOM 629 N N . TYR A 1 79 ? -1.525 -29.906 -9.844 1 88.56 79 TYR A N 1
ATOM 630 C CA . TYR A 1 79 ? -1.495 -28.578 -9.242 1 88.56 79 TYR A CA 1
ATOM 631 C C . TYR A 1 79 ? -1.198 -27.516 -10.289 1 88.56 79 TYR A C 1
ATOM 633 O O . TYR A 1 79 ? -0.527 -27.781 -11.289 1 88.56 79 TYR A O 1
ATOM 641 N N . GLN A 1 80 ? -1.925 -26.422 -10.07 1 94.44 80 GLN A N 1
ATOM 642 C CA . GLN A 1 80 ? -1.657 -25.25 -10.906 1 94.44 80 GLN A CA 1
ATOM 643 C C . GLN A 1 80 ? -0.731 -24.266 -10.195 1 94.44 80 GLN A C 1
ATOM 645 O O . GLN A 1 80 ? -0.78 -24.141 -8.969 1 94.44 80 GLN A O 1
ATOM 650 N N . GLU A 1 81 ? 0.165 -23.656 -10.953 1 96.62 81 GLU A N 1
ATOM 651 C CA . GLU A 1 81 ? 1.011 -22.562 -10.492 1 96.62 81 GLU A CA 1
ATOM 652 C C . GLU A 1 81 ? 0.835 -21.328 -11.367 1 96.62 81 GLU A C 1
ATOM 654 O O . GLU A 1 81 ? 1.042 -21.375 -12.586 1 96.62 81 GLU A O 1
ATOM 659 N N . CYS A 1 82 ? 0.432 -20.266 -10.828 1 97.94 82 CYS A N 1
ATOM 660 C CA . CYS A 1 82 ? 0.351 -19 -11.539 1 97.94 82 CYS A CA 1
ATOM 661 C C . CYS A 1 82 ? 1.241 -17.953 -10.891 1 97.94 82 CYS A C 1
ATOM 663 O O . CYS A 1 82 ? 1.3 -17.859 -9.664 1 97.94 82 CYS A O 1
ATOM 665 N N . ARG A 1 83 ? 1.93 -17.219 -11.727 1 98.44 83 ARG A N 1
ATOM 666 C CA . ARG A 1 83 ? 2.857 -16.172 -11.289 1 98.44 83 ARG A CA 1
ATOM 667 C C . ARG A 1 83 ? 2.502 -14.828 -11.922 1 98.44 83 ARG A C 1
ATOM 669 O O . ARG A 1 83 ? 2.205 -14.75 -13.109 1 98.44 83 ARG A O 1
ATOM 676 N N . SER A 1 84 ? 2.504 -13.805 -11.094 1 98.75 84 SER A N 1
ATOM 677 C CA . SER A 1 84 ? 2.322 -12.453 -11.594 1 98.75 84 SER A CA 1
ATOM 678 C C . SER A 1 84 ? 3.363 -11.5 -11.016 1 98.75 84 SER A C 1
ATOM 680 O O . SER A 1 84 ? 3.926 -11.766 -9.953 1 98.75 84 SER A O 1
ATOM 682 N N . CYS A 1 85 ? 3.607 -10.469 -11.688 1 98.56 85 CYS A N 1
ATOM 683 C CA . CYS A 1 85 ? 4.445 -9.359 -11.234 1 98.56 85 CYS A CA 1
ATOM 684 C C . CYS A 1 85 ? 3.746 -8.023 -11.453 1 98.56 85 CYS A C 1
ATOM 686 O O . CYS A 1 85 ? 2.947 -7.883 -12.375 1 98.56 85 CYS A O 1
ATOM 688 N N . CYS A 1 86 ? 4.062 -7.117 -10.594 1 97.25 86 CYS A N 1
ATOM 689 C CA . CYS A 1 86 ? 3.51 -5.777 -10.75 1 97.25 86 CYS A CA 1
ATOM 690 C C . CYS A 1 86 ? 4.488 -4.723 -10.25 1 97.25 86 CYS A C 1
ATOM 692 O O . CYS A 1 86 ? 5.41 -5.035 -9.492 1 97.25 86 CYS A O 1
ATOM 694 N N . GLU A 1 87 ? 4.316 -3.537 -10.703 1 94.56 87 GLU A N 1
ATOM 695 C CA . GLU A 1 87 ? 5.148 -2.406 -10.297 1 94.56 87 GLU A CA 1
ATOM 696 C C . GLU A 1 87 ? 4.34 -1.377 -9.516 1 94.56 87 GLU A C 1
ATOM 698 O O . GLU A 1 87 ? 3.25 -0.985 -9.938 1 94.56 87 GLU A O 1
ATOM 703 N N . GLY A 1 88 ? 4.883 -0.977 -8.43 1 90.31 88 GLY A N 1
ATOM 704 C CA . GLY A 1 88 ? 4.246 0.078 -7.656 1 90.31 88 GLY A CA 1
ATOM 705 C C . GLY A 1 88 ? 4.023 -0.296 -6.203 1 90.31 88 GLY A C 1
ATOM 706 O O . GLY A 1 88 ? 4.363 -1.405 -5.781 1 90.31 88 GLY A O 1
ATOM 707 N N . MET A 1 89 ? 3.473 0.672 -5.375 1 88.88 89 MET A N 1
ATOM 708 C CA . MET A 1 89 ? 3.287 0.522 -3.934 1 88.88 89 MET A CA 1
ATOM 709 C C . MET A 1 89 ? 2.205 -0.507 -3.629 1 88.88 89 MET A C 1
ATOM 711 O O . MET A 1 89 ? 1.054 -0.343 -4.035 1 88.88 89 MET A O 1
ATOM 715 N N . ILE A 1 90 ? 2.561 -1.629 -3 1 92.06 90 ILE A N 1
ATOM 716 C CA . ILE A 1 90 ? 1.655 -2.662 -2.508 1 92.06 90 ILE A CA 1
ATOM 717 C C . ILE A 1 90 ? 0.732 -3.117 -3.635 1 92.06 90 ILE A C 1
ATOM 719 O O . ILE A 1 90 ? -0.473 -3.283 -3.43 1 92.06 90 ILE A O 1
ATOM 723 N N . CYS A 1 91 ? 1.241 -3.287 -4.758 1 92.62 91 CYS A N 1
ATOM 724 C CA . CYS A 1 91 ? 0.464 -3.566 -5.961 1 92.62 91 CYS A CA 1
ATOM 725 C C . CYS A 1 91 ? 0.043 -5.031 -6.012 1 92.62 91 CYS A C 1
ATOM 727 O O . CYS A 1 91 ? -0.819 -5.406 -6.809 1 92.62 91 CYS A O 1
ATOM 729 N N . ASN A 1 92 ? 0.629 -5.832 -5.176 1 95.88 92 ASN A N 1
ATOM 730 C CA . ASN A 1 92 ? 0.412 -7.27 -5.289 1 95.88 92 ASN A CA 1
ATOM 731 C C . ASN A 1 92 ? -0.585 -7.77 -4.246 1 95.88 92 ASN A C 1
ATOM 733 O O . ASN A 1 92 ? -0.398 -8.836 -3.66 1 95.88 92 ASN A O 1
ATOM 737 N N . VAL A 1 93 ? -1.586 -7 -4.027 1 93.19 93 VAL A N 1
ATOM 738 C CA . VAL A 1 93 ? -2.607 -7.359 -3.047 1 93.19 93 VAL A CA 1
ATOM 739 C C . VAL A 1 93 ? -3.346 -8.609 -3.506 1 93.19 93 VAL A C 1
ATOM 741 O O . VAL A 1 93 ? -3.656 -9.492 -2.697 1 93.19 93 VAL A O 1
ATOM 744 N N . GLU A 1 94 ? -3.527 -8.812 -4.777 1 93.94 94 GLU A N 1
ATOM 745 C CA . GLU A 1 94 ? -4.355 -9.883 -5.328 1 93.94 94 GLU A CA 1
ATOM 746 C C . GLU A 1 94 ? -3.514 -11.109 -5.676 1 93.94 94 GLU A C 1
ATOM 748 O O . GLU A 1 94 ? -2.283 -11.062 -5.598 1 93.94 94 GLU A O 1
ATOM 753 N N . LEU A 1 95 ? -4.266 -12.172 -6.066 1 97.06 95 LEU A N 1
ATOM 754 C CA . LEU A 1 95 ? -3.637 -13.422 -6.48 1 97.06 95 LEU A CA 1
ATOM 755 C C . LEU A 1 95 ? -3.857 -13.68 -7.965 1 97.06 95 LEU A C 1
ATOM 757 O O . LEU A 1 95 ? -4.953 -13.453 -8.484 1 97.06 95 LEU A O 1
ATOM 761 N N . PRO A 1 96 ? -2.824 -14.188 -8.609 1 97.94 96 PRO A N 1
ATOM 762 C CA . PRO A 1 96 ? -3.09 -14.711 -9.945 1 97.94 96 PRO A CA 1
ATOM 763 C C . PRO A 1 96 ? -3.727 -16.109 -9.922 1 97.94 96 PRO A C 1
ATOM 765 O O . PRO A 1 96 ? -3.32 -16.953 -9.133 1 97.94 96 PRO A O 1
ATOM 768 N N . THR A 1 97 ? -4.734 -16.328 -10.742 1 97.38 97 THR A N 1
ATOM 769 C CA . THR A 1 97 ? -5.41 -17.609 -10.719 1 97.38 97 THR A CA 1
ATOM 770 C C . THR A 1 97 ? -5.586 -18.156 -12.133 1 97.38 97 THR A C 1
ATOM 772 O O . THR A 1 97 ? -6.02 -19.297 -12.312 1 97.38 97 THR A O 1
ATOM 775 N N . ASN A 1 98 ? -5.375 -17.344 -13.062 1 96.75 98 ASN A N 1
ATOM 776 C CA . ASN A 1 98 ? -5.5 -17.781 -14.453 1 96.75 98 ASN A CA 1
ATOM 777 C C . ASN A 1 98 ? -4.633 -16.922 -15.383 1 96.75 98 ASN A C 1
ATOM 779 O O . ASN A 1 98 ? -3.887 -16.062 -14.922 1 96.75 98 ASN A O 1
ATOM 783 N N . HIS A 1 99 ? -4.75 -17.078 -16.719 1 95.94 99 HIS A N 1
ATOM 784 C CA . HIS A 1 99 ? -3.85 -16.469 -17.688 1 95.94 99 HIS A CA 1
ATOM 785 C C . HIS A 1 99 ? -4.125 -14.977 -17.812 1 95.94 99 HIS A C 1
ATOM 787 O O . HIS A 1 99 ? -3.244 -14.211 -18.219 1 95.94 99 HIS A O 1
ATOM 793 N N . THR A 1 100 ? -5.219 -14.508 -17.5 1 96.94 100 THR A N 1
ATOM 794 C CA . THR A 1 100 ? -5.574 -13.102 -17.656 1 96.94 100 THR A CA 1
ATOM 795 C C . THR A 1 100 ? -4.938 -12.25 -16.562 1 96.94 100 THR A C 1
ATOM 797 O O . THR A 1 100 ? -4.633 -11.078 -16.781 1 96.94 100 THR A O 1
ATOM 800 N N . ASN A 1 101 ? -4.672 -12.93 -15.383 1 96.94 101 ASN A N 1
ATOM 801 C CA . ASN A 1 101 ? -4.152 -12.109 -14.289 1 96.94 101 ASN A CA 1
ATOM 802 C C . ASN A 1 101 ? -2.783 -12.602 -13.828 1 96.94 101 ASN A C 1
ATOM 804 O O . ASN A 1 101 ? -2.23 -12.086 -12.852 1 96.94 101 ASN A O 1
ATOM 808 N N . ALA A 1 102 ? -2.311 -13.617 -14.469 1 98.44 102 ALA A N 1
ATOM 809 C CA . ALA A 1 102 ? -0.926 -14.023 -14.25 1 98.44 102 ALA A CA 1
ATOM 810 C C . ALA A 1 102 ? 0.016 -13.336 -15.234 1 98.44 102 ALA A C 1
ATOM 812 O O . ALA A 1 102 ? 0.612 -13.992 -16.094 1 98.44 102 ALA A O 1
ATOM 813 N N . VAL A 1 103 ? 0.101 -12.023 -15.047 1 98.06 103 VAL A N 1
ATOM 814 C CA . VAL A 1 103 ? 0.792 -11.188 -16.031 1 98.06 103 VAL A CA 1
ATOM 815 C C . VAL A 1 103 ? 1.697 -10.188 -15.305 1 98.06 103 VAL A C 1
ATOM 817 O O . VAL A 1 103 ? 1.736 -10.156 -14.07 1 98.06 103 VAL A O 1
ATOM 820 N N . PHE A 1 104 ? 2.512 -9.461 -16.125 1 96.94 104 PHE A N 1
ATOM 821 C CA . PHE A 1 104 ? 3.268 -8.312 -15.641 1 96.94 104 PHE A CA 1
ATOM 822 C C . PHE A 1 104 ? 2.443 -7.039 -15.75 1 96.94 104 PHE A C 1
ATOM 824 O O . PHE A 1 104 ? 2.084 -6.621 -16.859 1 96.94 104 PHE A O 1
ATOM 831 N N . ALA A 1 105 ? 2.123 -6.43 -14.562 1 94.19 105 ALA A N 1
ATOM 832 C CA . ALA A 1 105 ? 1.283 -5.234 -14.578 1 94.19 105 ALA A CA 1
ATOM 833 C C . ALA A 1 105 ? 2.064 -4.008 -14.109 1 94.19 105 ALA A C 1
ATOM 835 O O . ALA A 1 105 ? 2.709 -4.035 -13.062 1 94.19 105 ALA A O 1
ATOM 836 N N . VAL A 1 106 ? 2.115 -2.916 -14.844 1 85.62 106 VAL A N 1
ATOM 837 C CA . VAL A 1 106 ? 2.742 -1.658 -14.453 1 85.62 106 VAL A CA 1
ATOM 838 C C . VAL A 1 106 ? 1.671 -0.654 -14.039 1 85.62 106 VAL A C 1
ATOM 840 O O . VAL A 1 106 ? 0.709 -0.421 -14.773 1 85.62 106 VAL A O 1
ATOM 843 N N . MET A 1 107 ? 1.608 -0.28 -12.773 1 67.06 107 MET A N 1
ATOM 844 C CA . MET A 1 107 ? 0.637 0.702 -12.297 1 67.06 107 MET A CA 1
ATOM 845 C C . MET A 1 107 ? 1.027 2.109 -12.734 1 67.06 107 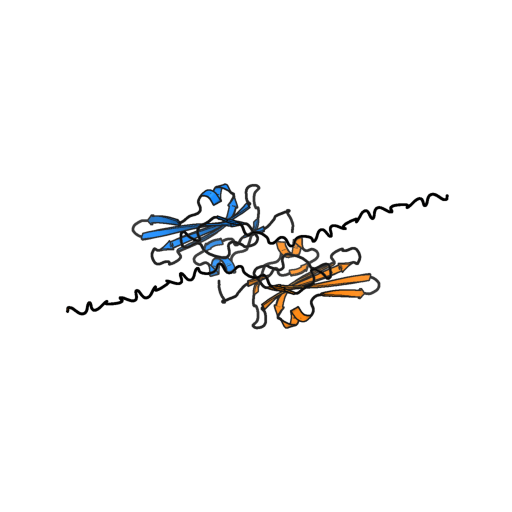MET A C 1
ATOM 847 O O . MET A 1 107 ? 2.205 2.467 -12.711 1 67.06 107 MET A O 1
ATOM 851 N N . HIS A 1 108 ? 0.544 2.6 -13.773 1 53.56 108 HIS A N 1
ATOM 852 C CA . HIS A 1 108 ? 0.844 3.975 -14.156 1 53.56 108 HIS A CA 1
ATOM 853 C C . HIS A 1 108 ? 0.592 4.934 -13 1 53.56 108 HIS A C 1
ATOM 855 O O . HIS A 1 108 ? -0.48 4.914 -12.391 1 53.56 108 HIS A O 1
ATOM 861 N N . ALA A 1 109 ? 1.511 5.109 -12.297 1 47.91 109 ALA A N 1
ATOM 862 C CA . ALA A 1 109 ? 1.45 6.125 -11.242 1 47.91 109 ALA A CA 1
ATOM 863 C C . ALA A 1 109 ? 0.75 7.387 -11.742 1 47.91 109 ALA A C 1
ATOM 865 O O . ALA A 1 109 ? 1.131 7.953 -12.773 1 47.91 109 ALA A O 1
ATOM 866 N N . GLN A 1 110 ? -0.484 7.59 -11.578 1 43.25 110 GLN A N 1
ATOM 867 C CA . GLN A 1 110 ? -0.916 8.969 -11.789 1 43.25 110 GLN A CA 1
ATOM 868 C C . GLN A 1 110 ? -0.028 9.945 -11.023 1 43.25 110 GLN A C 1
ATOM 870 O O . GLN A 1 110 ? -0.026 9.961 -9.797 1 43.25 110 GLN A O 1
ATOM 875 N N . ARG A 1 111 ? 1.222 10.047 -11.344 1 39.66 111 ARG A N 1
ATOM 876 C CA . ARG A 1 111 ? 2.037 11.148 -10.836 1 39.66 111 ARG A CA 1
ATOM 877 C C . ARG A 1 111 ? 1.205 12.414 -10.656 1 39.66 111 ARG A C 1
ATOM 879 O O . ARG A 1 111 ? 0.484 12.82 -11.57 1 39.66 111 ARG A O 1
ATOM 886 N N . THR A 1 112 ? 0.692 12.695 -9.57 1 34.59 112 THR A N 1
ATOM 887 C CA . THR A 1 112 ? 0.252 14.078 -9.414 1 34.59 112 THR A CA 1
ATOM 888 C C . THR A 1 112 ? 1.227 15.039 -10.086 1 34.59 112 THR A C 1
ATOM 890 O O . THR A 1 112 ? 2.418 15.047 -9.773 1 34.59 112 THR A O 1
ATOM 893 N N . SER A 1 113 ? 1.035 15.297 -11.352 1 33.72 113 SER A N 1
ATOM 894 C CA . SER A 1 113 ? 1.747 16.312 -12.125 1 33.72 113 SER A CA 1
ATOM 895 C C . SER A 1 113 ? 2.088 17.531 -11.266 1 33.72 113 SER A C 1
ATOM 897 O O . SER A 1 113 ? 1.215 18.094 -10.602 1 33.72 113 SER A O 1
ATOM 899 N N . SER A 1 114 ? 3.156 17.5 -10.555 1 33.66 114 SER A N 1
ATOM 900 C CA . SER A 1 114 ? 3.588 18.828 -10.109 1 33.66 114 SER A CA 1
ATOM 901 C C . SER A 1 114 ? 3.221 19.891 -11.133 1 33.66 114 SER A C 1
ATOM 903 O O . SER A 1 114 ? 3.479 19.734 -12.328 1 33.66 114 SER A O 1
ATOM 905 N N . SER A 1 115 ? 2.057 20.438 -10.969 1 34.66 115 SER A N 1
ATOM 906 C CA . SER A 1 115 ? 1.71 21.609 -11.766 1 34.66 115 SER A CA 1
ATOM 907 C C . SER A 1 115 ? 2.92 22.5 -11.977 1 34.66 115 SER A C 1
ATOM 909 O O . SER A 1 115 ? 3.447 23.078 -11.023 1 34.66 115 SER A O 1
ATOM 911 N N . SER A 1 116 ? 3.885 22.047 -12.703 1 36.41 116 SER A N 1
ATOM 912 C CA . SER A 1 116 ? 4.824 23.047 -13.203 1 36.41 116 SER A CA 1
ATOM 913 C C . SER A 1 116 ? 4.102 24.328 -13.633 1 36.41 116 SER A C 1
ATOM 915 O O . SER A 1 116 ? 3.305 24.297 -14.578 1 36.41 116 SER A O 1
ATOM 917 N N . THR A 1 117 ? 3.615 25.125 -12.617 1 36.94 117 THR A N 1
ATOM 918 C CA . THR A 1 117 ? 3.211 26.469 -13.008 1 36.94 117 THR A CA 1
ATOM 919 C C . THR A 1 117 ? 4.16 27.031 -14.062 1 36.94 117 THR A C 1
ATOM 921 O O . THR A 1 117 ? 5.34 27.266 -13.781 1 36.94 117 THR A O 1
ATOM 924 N N . HIS A 1 118 ? 4.105 26.422 -15.234 1 38.28 118 HIS A N 1
ATOM 925 C CA . HIS A 1 118 ? 4.742 27.156 -16.328 1 38.28 118 HIS A CA 1
ATOM 926 C C . HIS A 1 118 ? 4.41 28.641 -16.266 1 38.28 118 HIS A C 1
ATOM 928 O O . HIS A 1 118 ? 3.238 29.031 -16.344 1 38.28 118 HIS A O 1
ATOM 934 N N . THR A 1 119 ? 5.016 29.344 -15.273 1 36.12 119 THR A N 1
ATOM 935 C CA . THR A 1 119 ? 4.977 30.797 -15.383 1 36.12 119 THR A CA 1
ATOM 936 C C . THR A 1 119 ? 5.195 31.234 -16.828 1 36.12 119 THR A C 1
ATOM 938 O O . THR A 1 119 ? 6.246 30.969 -17.406 1 36.12 119 THR A O 1
ATOM 941 N N . LEU A 1 120 ? 4.109 31.141 -17.594 1 35.69 120 LEU A N 1
ATOM 942 C CA . LEU A 1 120 ? 4.094 31.75 -18.906 1 35.69 120 LEU A CA 1
ATOM 943 C C . LEU A 1 120 ? 4.68 33.156 -18.875 1 35.69 120 LEU A C 1
ATOM 945 O O . LEU A 1 120 ? 4.129 34.031 -18.219 1 35.69 120 LEU A O 1
ATOM 949 N N . CYS A 1 121 ? 5.973 33.281 -18.625 1 41.91 121 CYS A N 1
ATOM 950 C CA .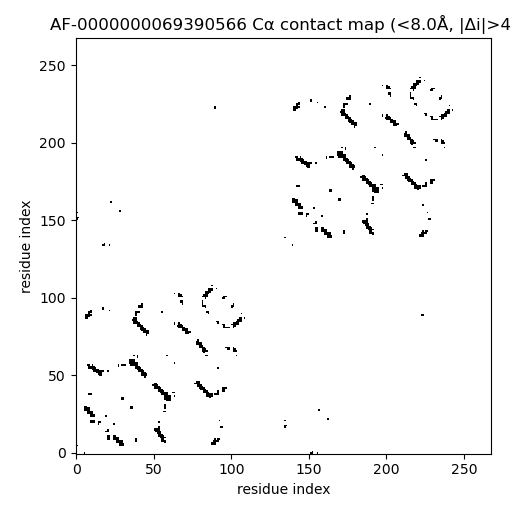 CYS A 1 121 ? 6.609 34.562 -18.844 1 41.91 121 CYS A CA 1
ATOM 951 C C . CYS A 1 121 ? 6.219 35.156 -20.188 1 41.91 121 CYS A C 1
ATOM 953 O O . CYS A 1 121 ? 6.609 34.625 -21.234 1 41.91 121 CYS A O 1
ATOM 955 N N . LEU A 1 122 ? 4.918 35.469 -20.328 1 38.5 122 LEU A N 1
ATOM 956 C CA . LEU A 1 122 ? 4.504 36.188 -21.531 1 38.5 122 LEU A CA 1
ATOM 957 C C . LEU A 1 122 ? 5.469 37.312 -21.859 1 38.5 122 LEU A C 1
ATOM 959 O O . LEU A 1 122 ? 5.75 38.156 -21 1 38.5 122 LEU A O 1
ATOM 963 N N . PRO A 1 123 ? 6.469 37.188 -22.703 1 46.59 123 PRO A N 1
ATOM 964 C CA . PRO A 1 123 ? 7.32 38.281 -23.141 1 46.59 123 PRO A CA 1
ATOM 965 C C . PRO A 1 123 ? 6.523 39.469 -23.719 1 46.59 123 PRO A C 1
ATOM 967 O O . PRO A 1 123 ? 5.789 39.281 -24.703 1 46.59 123 PRO A O 1
ATOM 970 N N . VAL A 1 124 ? 5.625 40.156 -23 1 41.38 124 VAL A N 1
ATOM 971 C CA . VAL A 1 124 ? 4.891 41.25 -23.656 1 41.38 124 VAL A CA 1
ATOM 972 C C . VAL A 1 124 ? 5.867 42.188 -24.375 1 41.38 124 VAL A C 1
ATOM 974 O O . VAL A 1 124 ? 6.816 42.688 -23.781 1 41.38 124 VAL A O 1
ATOM 977 N N . LEU A 1 125 ? 6.078 42.062 -25.672 1 44.81 125 LEU A N 1
ATOM 978 C CA . LEU A 1 125 ? 6.691 42.844 -26.75 1 44.81 125 LEU A CA 1
ATOM 979 C C . LEU A 1 125 ? 6.207 44.281 -26.703 1 44.81 125 LEU A C 1
ATOM 981 O O . LEU A 1 125 ? 5.023 44.562 -26.906 1 44.81 125 LEU A O 1
ATOM 985 N N . ALA A 1 126 ? 6.707 45.219 -25.844 1 44.56 126 ALA A N 1
ATOM 986 C CA . ALA A 1 126 ? 6.461 46.656 -25.812 1 44.56 126 ALA A CA 1
ATOM 987 C C . ALA A 1 126 ? 6.82 47.281 -27.141 1 44.56 126 ALA A C 1
ATOM 989 O O . ALA A 1 126 ? 7.992 47.344 -27.531 1 44.56 126 ALA A O 1
ATOM 990 N N . TRP A 1 127 ? 5.965 47.062 -28.188 1 45.28 127 TRP A N 1
ATOM 991 C CA . TRP A 1 127 ? 6.121 47.781 -29.453 1 45.28 127 TRP A CA 1
ATOM 992 C C . TRP A 1 127 ? 6.152 49.281 -29.234 1 45.28 127 TRP A C 1
ATOM 994 O O . TRP A 1 127 ? 5.207 49.875 -28.703 1 45.28 127 TRP A O 1
ATOM 1004 N N . VAL A 1 128 ? 7.305 49.938 -28.922 1 43.75 128 VAL A N 1
ATOM 1005 C CA . VAL A 1 128 ? 7.582 51.344 -28.812 1 43.75 128 VAL A CA 1
ATOM 1006 C C . VAL A 1 128 ? 7.227 52.062 -30.125 1 43.75 128 VAL A C 1
ATOM 1008 O O . VAL A 1 128 ? 7.84 51.781 -31.156 1 43.75 128 VAL A O 1
ATOM 1011 N N . PHE A 1 129 ? 5.938 52.312 -30.406 1 44.06 129 PHE A N 1
ATOM 1012 C CA . PHE A 1 129 ? 5.434 53.094 -31.547 1 44.06 129 PHE A CA 1
ATOM 1013 C C . PHE A 1 129 ? 6.086 54.469 -31.594 1 44.06 129 PHE A C 1
ATOM 1015 O O . PHE A 1 129 ? 5.934 55.25 -30.672 1 44.06 129 PHE A O 1
ATOM 1022 N N . THR A 1 130 ? 7.312 54.531 -32.094 1 46.94 130 THR A N 1
ATOM 1023 C CA . THR A 1 130 ? 8 55.812 -32.375 1 46.94 130 THR A CA 1
ATOM 1024 C C . THR A 1 130 ? 7.176 56.688 -33.312 1 46.94 130 THR A C 1
ATOM 1026 O O . THR A 1 130 ? 6.836 56.25 -34.438 1 46.94 130 THR A O 1
ATOM 1029 N N . LEU A 1 131 ? 6.16 57.312 -32.844 1 47.97 131 LEU A N 1
ATOM 1030 C CA . LEU A 1 131 ? 5.391 58.312 -33.562 1 47.97 131 LEU A CA 1
ATOM 1031 C C . LEU A 1 131 ? 6.312 59.281 -34.281 1 47.97 131 LEU A C 1
ATOM 1033 O O . LEU A 1 131 ? 7.176 59.906 -33.656 1 47.97 131 LEU A O 1
ATOM 1037 N N . PRO A 1 132 ? 6.598 59.031 -35.625 1 50.59 132 PRO A N 1
ATOM 1038 C CA . PRO A 1 132 ? 7.371 60 -36.375 1 50.59 132 PRO A CA 1
ATOM 1039 C C . PRO A 1 132 ? 6.77 61.406 -36.312 1 50.59 132 PRO A C 1
ATOM 1041 O O . PRO A 1 132 ? 5.555 61.562 -36.438 1 50.59 132 PRO A O 1
ATOM 1044 N N . LEU A 1 133 ? 7.156 62.219 -35.406 1 45.75 133 LEU A N 1
ATOM 1045 C CA . LEU A 1 133 ? 6.828 63.656 -35.375 1 45.75 133 LEU A CA 1
ATOM 1046 C C . LEU A 1 133 ? 7.098 64.312 -36.719 1 45.75 133 LEU A C 1
ATOM 1048 O O . LEU A 1 133 ? 8.25 64.375 -37.156 1 45.75 133 LEU A O 1
ATOM 1052 N N . LEU A 1 134 ? 6.281 64 -37.781 1 31.83 134 LEU A N 1
ATOM 1053 C CA . LEU A 1 134 ? 6.27 65.125 -38.75 1 31.83 134 LEU A CA 1
ATOM 1054 C C . LEU A 1 134 ? 5.484 66.312 -38.219 1 31.83 134 LEU A C 1
ATOM 1056 O O . LEU A 1 134 ? 4.43 66.125 -37.594 1 31.83 134 LEU A O 1
ATOM 1060 N N . THR B 1 1 ? -9 -11.094 0.847 1 39.53 1 THR B N 1
ATOM 1061 C CA . THR B 1 1 ? -8.93 -9.922 1.714 1 39.53 1 THR B CA 1
ATOM 1062 C C . THR B 1 1 ? -10.039 -9.953 2.764 1 39.53 1 THR B C 1
ATOM 1064 O O . THR B 1 1 ? -11.125 -10.477 2.508 1 39.53 1 THR B O 1
ATOM 1067 N N . PRO B 1 2 ? -9.641 -10.008 4.094 1 46.75 2 PRO B N 1
ATOM 1068 C CA . PRO B 1 2 ? -10.781 -10.172 4.996 1 46.75 2 PRO B CA 1
ATOM 1069 C C . PRO B 1 2 ? -12.078 -9.617 4.414 1 46.75 2 PRO B C 1
ATOM 1071 O O . PRO B 1 2 ? -12.711 -10.258 3.57 1 46.75 2 PRO B O 1
ATOM 1074 N N . PHE B 1 3 ? -12.484 -8.469 5.348 1 54.41 3 PHE B N 1
ATOM 1075 C CA . PHE B 1 3 ? -13.711 -7.691 5.25 1 54.41 3 PHE B CA 1
ATOM 1076 C C . PHE B 1 3 ? -13.82 -7.016 3.891 1 54.41 3 PHE B C 1
ATOM 1078 O O . PHE B 1 3 ? -12.828 -6.535 3.35 1 54.41 3 PHE B O 1
ATOM 1085 N N . PRO B 1 4 ? -14.797 -7.438 3.234 1 61.5 4 PRO B N 1
ATOM 1086 C CA . PRO B 1 4 ? -15.094 -6.648 2.035 1 61.5 4 PRO B CA 1
ATOM 1087 C C . PRO B 1 4 ? -14.742 -5.172 2.199 1 61.5 4 PRO B C 1
ATOM 1089 O O . PRO B 1 4 ? -15.047 -4.574 3.236 1 61.5 4 PRO B O 1
ATOM 1092 N N . ASN B 1 5 ? -13.852 -4.652 1.43 1 73.56 5 ASN B N 1
ATOM 1093 C CA . ASN B 1 5 ? -13.539 -3.229 1.355 1 73.56 5 ASN B CA 1
ATOM 1094 C C . ASN B 1 5 ? -12.469 -2.834 2.367 1 73.56 5 ASN B C 1
ATOM 1096 O O . ASN B 1 5 ? -12.484 -1.716 2.889 1 73.56 5 ASN B O 1
ATOM 1100 N N . SER B 1 6 ? -11.805 -3.854 2.883 1 87.12 6 SER B N 1
ATOM 1101 C CA . SER B 1 6 ? -10.727 -3.51 3.809 1 87.12 6 SER B CA 1
ATOM 1102 C C . SER B 1 6 ? -9.555 -2.863 3.08 1 87.12 6 SER B C 1
ATOM 1104 O O . SER B 1 6 ? -9.359 -3.094 1.886 1 87.12 6 SER B O 1
ATOM 1106 N N . PHE B 1 7 ? -8.922 -2.004 3.832 1 89.75 7 PHE B N 1
ATOM 1107 C CA . PHE B 1 7 ? -7.762 -1.294 3.312 1 89.75 7 PHE B CA 1
ATOM 1108 C C . PHE B 1 7 ? -6.746 -1.039 4.418 1 89.75 7 PHE B C 1
ATOM 1110 O O . PHE B 1 7 ? -7.004 -1.327 5.586 1 89.75 7 PHE B O 1
ATOM 1117 N N . LYS B 1 8 ? -5.559 -0.642 4.012 1 92.06 8 LYS B N 1
ATOM 1118 C CA . LYS B 1 8 ? -4.484 -0.352 4.961 1 92.06 8 LYS B CA 1
ATOM 1119 C C . LYS B 1 8 ? -4.074 1.116 4.895 1 92.06 8 LYS B C 1
ATOM 1121 O O . LYS B 1 8 ? -4.141 1.737 3.83 1 92.06 8 LYS B O 1
ATOM 1126 N N . CYS B 1 9 ? -3.682 1.607 6.016 1 94.69 9 CYS B N 1
ATOM 1127 C CA . CYS B 1 9 ? -3.102 2.943 6.09 1 94.69 9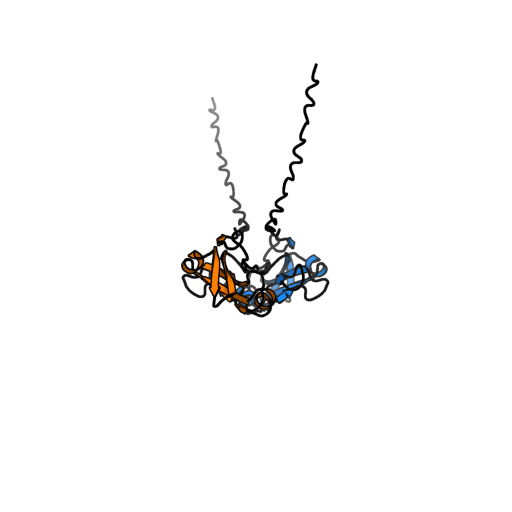 CYS B CA 1
ATOM 1128 C C . CYS B 1 9 ? -1.709 2.898 6.711 1 94.69 9 CYS B C 1
ATOM 1130 O O . CYS B 1 9 ? -1.453 2.102 7.613 1 94.69 9 CYS B O 1
ATOM 1132 N N . PHE B 1 10 ? -0.848 3.76 6.18 1 94.69 10 PHE B N 1
ATOM 1133 C CA . PHE B 1 10 ? 0.312 4.039 7.016 1 94.69 10 PHE B CA 1
ATOM 1134 C C . PHE B 1 10 ? -0.116 4.602 8.367 1 94.69 10 PHE B C 1
ATOM 1136 O O . PHE B 1 10 ? -1.026 5.43 8.438 1 94.69 10 PHE B O 1
ATOM 1143 N N . THR B 1 11 ? 0.496 4.066 9.406 1 95.75 11 THR B N 1
ATOM 1144 C CA . THR B 1 11 ? 0.097 4.523 10.734 1 95.75 11 THR B CA 1
ATOM 1145 C C . THR B 1 11 ? 1.321 4.836 11.594 1 95.75 11 THR B C 1
ATOM 1147 O O . THR B 1 11 ? 2.27 4.051 11.641 1 95.75 11 THR B O 1
ATOM 1150 N N . CYS B 1 12 ? 1.312 5.984 12.188 1 97.06 12 CYS B N 1
ATOM 1151 C CA . CYS B 1 12 ? 2.285 6.414 13.188 1 97.06 12 CYS B CA 1
ATOM 1152 C C . CYS B 1 12 ? 1.718 7.535 14.047 1 97.06 12 CYS B C 1
ATOM 1154 O O . CYS B 1 12 ? 0.71 8.148 13.695 1 97.06 12 CYS B O 1
ATOM 1156 N N . GLU B 1 13 ? 2.342 7.684 15.203 1 96.31 13 GLU B N 1
ATOM 1157 C CA . GLU B 1 13 ? 1.957 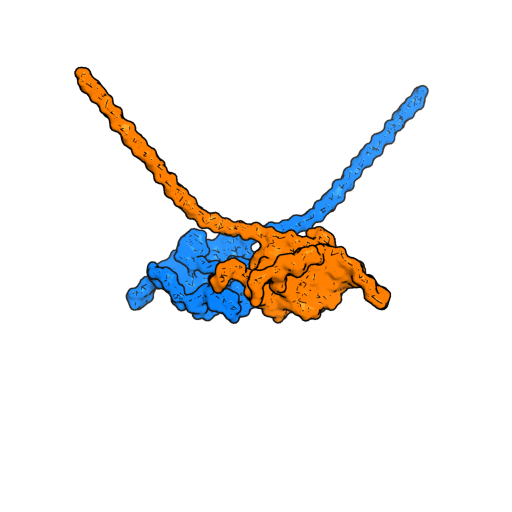8.758 16.109 1 96.31 13 GLU B CA 1
ATOM 1158 C C . GLU B 1 13 ? 3.164 9.602 16.516 1 96.31 13 GLU B C 1
ATOM 1160 O O . GLU B 1 13 ? 4.129 9.086 17.078 1 96.31 13 GLU B O 1
ATOM 1165 N N . ASN B 1 14 ? 3.094 10.906 16.141 1 95.44 14 ASN B N 1
ATOM 1166 C CA . ASN B 1 14 ? 4.09 11.906 16.516 1 95.44 14 ASN B CA 1
ATOM 1167 C C . ASN B 1 14 ? 5.469 11.555 15.969 1 95.44 14 ASN B C 1
ATOM 1169 O O . ASN B 1 14 ? 6.465 11.641 16.688 1 95.44 14 ASN B O 1
ATOM 1173 N N . ALA B 1 15 ? 5.5 11.07 14.805 1 96.19 15 ALA B N 1
ATOM 1174 C CA . ALA B 1 15 ? 6.789 10.82 14.164 1 96.19 15 ALA B CA 1
ATOM 1175 C C . ALA B 1 15 ? 7.48 12.125 13.797 1 96.19 15 ALA B C 1
ATOM 1177 O O . ALA B 1 15 ? 6.824 13.102 13.406 1 96.19 15 ALA B O 1
ATOM 1178 N N . GLY B 1 16 ? 8.805 12.117 13.805 1 94.75 16 GLY B N 1
ATOM 1179 C CA . GLY B 1 16 ? 9.562 13.328 13.531 1 94.75 16 GLY B CA 1
ATOM 1180 C C . GLY B 1 16 ? 9.703 13.625 12.047 1 94.75 16 GLY B C 1
ATOM 1181 O O . GLY B 1 16 ? 9.969 14.766 11.664 1 94.75 16 GLY B O 1
ATOM 1182 N N . ASP B 1 17 ? 9.625 12.547 11.234 1 93.62 17 ASP B N 1
ATOM 1183 C CA . ASP B 1 17 ? 9.672 12.75 9.789 1 93.62 17 ASP B CA 1
ATOM 1184 C C . ASP B 1 17 ? 8.891 11.656 9.062 1 93.62 17 ASP B C 1
ATOM 1186 O O . ASP B 1 17 ? 8.539 10.641 9.656 1 93.62 17 ASP B O 1
ATOM 1190 N N . ASN B 1 18 ? 8.586 12 7.789 1 93.75 18 ASN B N 1
ATOM 1191 C CA . ASN B 1 18 ? 7.734 11.125 6.984 1 93.75 18 ASN B CA 1
ATOM 1192 C C . ASN B 1 18 ? 8.398 9.781 6.719 1 93.75 18 ASN B C 1
ATOM 1194 O O . ASN B 1 18 ? 7.734 8.75 6.688 1 93.75 18 ASN B O 1
ATOM 1198 N N . TYR B 1 19 ? 9.742 9.82 6.586 1 89 19 TYR B N 1
ATOM 1199 C CA . TYR B 1 19 ? 10.484 8.594 6.297 1 89 19 TYR B CA 1
ATOM 1200 C C . TYR B 1 19 ? 10.359 7.598 7.441 1 89 19 TYR B C 1
ATOM 1202 O O . TYR B 1 19 ? 10.016 6.434 7.223 1 89 19 TYR B O 1
ATOM 1210 N N . ASN B 1 20 ? 10.617 8.086 8.547 1 89.94 20 ASN B N 1
ATOM 1211 C CA . ASN B 1 20 ? 10.555 7.227 9.727 1 89.94 20 ASN B CA 1
ATOM 1212 C C . ASN B 1 20 ? 9.133 6.734 9.992 1 89.94 20 ASN B C 1
ATOM 1214 O O . ASN B 1 20 ? 8.938 5.59 10.398 1 89.94 20 ASN B O 1
ATOM 1218 N N . CYS B 1 21 ? 8.141 7.605 9.742 1 93.62 21 CYS B N 1
ATOM 1219 C CA . CYS B 1 21 ? 6.75 7.199 9.883 1 93.62 21 CYS B CA 1
ATOM 1220 C C . CYS B 1 21 ? 6.422 6.035 8.953 1 93.62 21 CYS B C 1
ATOM 1222 O O . CYS B 1 21 ? 5.863 5.027 9.391 1 93.62 21 CYS B O 1
ATOM 1224 N N . ASN B 1 22 ? 6.738 6.09 7.738 1 90.88 22 ASN B N 1
ATOM 1225 C CA . ASN B 1 22 ? 6.367 5.102 6.73 1 90.88 22 ASN B CA 1
ATOM 1226 C C . ASN B 1 22 ? 7.199 3.83 6.863 1 90.88 22 ASN B C 1
ATOM 1228 O O . ASN B 1 22 ? 6.719 2.736 6.551 1 90.88 22 ASN B O 1
ATOM 1232 N N . ARG B 1 23 ? 8.367 3.98 7.398 1 86.25 23 ARG B N 1
ATOM 1233 C CA . ARG B 1 23 ? 9.289 2.85 7.352 1 86.25 23 ARG B CA 1
ATOM 1234 C C . ARG B 1 23 ? 9.141 1.968 8.586 1 86.25 23 ARG B C 1
ATOM 1236 O O . ARG B 1 23 ? 9.164 0.74 8.484 1 86.25 23 ARG B O 1
ATOM 1243 N N . TRP B 1 24 ? 9.031 2.562 9.672 1 81.38 24 TRP B N 1
ATOM 1244 C CA . TRP B 1 24 ? 9.195 1.804 10.906 1 81.38 24 TRP B CA 1
ATOM 1245 C C . TRP B 1 24 ? 7.848 1.535 11.562 1 81.38 24 TRP B C 1
ATOM 1247 O O . TRP B 1 24 ? 7.727 0.635 12.398 1 81.38 24 TRP B O 1
ATOM 1257 N N . ALA B 1 25 ? 6.941 2.322 11.227 1 76.12 25 ALA B N 1
ATOM 1258 C CA . ALA B 1 25 ? 5.637 2.074 11.828 1 76.12 25 ALA B CA 1
ATOM 1259 C C . ALA B 1 25 ? 4.859 1.024 11.047 1 76.12 25 ALA B C 1
ATOM 1261 O O . ALA B 1 25 ? 5.031 0.894 9.828 1 76.12 25 ALA B O 1
ATOM 1262 N N . GLU B 1 26 ? 4.109 0.199 11.758 1 78.25 26 GLU B N 1
ATOM 1263 C CA . GLU B 1 26 ? 3.283 -0.824 11.125 1 78.25 26 GLU B CA 1
ATOM 1264 C C . GLU B 1 26 ? 2.104 -0.199 10.383 1 78.25 26 GLU B C 1
ATOM 1266 O O . GLU B 1 26 ? 1.446 0.705 10.906 1 78.25 26 GLU B O 1
ATOM 1271 N N . ASP B 1 27 ? 1.923 -0.678 9.164 1 84.88 27 ASP B N 1
ATOM 1272 C CA . ASP B 1 27 ? 0.673 -0.327 8.492 1 84.88 27 ASP B CA 1
ATOM 1273 C C . ASP B 1 27 ? -0.507 -1.072 9.117 1 84.88 27 ASP B C 1
ATOM 1275 O O . ASP B 1 27 ? -0.423 -2.275 9.367 1 84.88 27 ASP B O 1
ATOM 1279 N N . LYS B 1 28 ? -1.553 -0.332 9.375 1 90.19 28 LYS B N 1
ATOM 1280 C CA . LYS B 1 28 ? -2.693 -0.971 10.023 1 90.19 28 LYS B CA 1
ATOM 1281 C C . LYS B 1 28 ? -3.844 -1.169 9.047 1 90.19 28 LYS B C 1
ATOM 1283 O O . LYS B 1 28 ? -4.121 -0.294 8.219 1 90.19 28 LYS B O 1
ATOM 1288 N N . TRP B 1 29 ? -4.395 -2.393 9.133 1 91.06 29 TRP B N 1
ATOM 1289 C CA . TRP B 1 29 ? -5.605 -2.646 8.367 1 91.06 29 TRP B CA 1
ATOM 1290 C C . TRP B 1 29 ? -6.781 -1.841 8.914 1 91.06 29 TRP B C 1
ATOM 1292 O O . TRP B 1 29 ? -6.953 -1.732 10.133 1 91.06 29 TRP B O 1
ATOM 1302 N N . CYS B 1 30 ? -7.578 -1.313 8 1 92.19 30 CYS B N 1
ATOM 1303 C CA . CYS B 1 30 ? -8.805 -0.57 8.273 1 92.19 30 CYS B CA 1
ATOM 1304 C C . CYS B 1 30 ? -10.008 -1.242 7.621 1 92.19 30 CYS B C 1
ATOM 1306 O O . CYS B 1 30 ? -9.859 -1.944 6.617 1 92.19 30 CYS B O 1
ATOM 1308 N N . PRO B 1 31 ? -11.219 -1.019 8.203 1 90.5 31 PRO B N 1
ATOM 1309 C CA . PRO B 1 31 ? -11.547 -0.183 9.359 1 90.5 31 PRO B CA 1
ATOM 1310 C C . PRO B 1 31 ? -11.242 -0.867 10.695 1 90.5 31 PRO B C 1
ATOM 1312 O O . PRO B 1 31 ? -11.398 -2.084 10.812 1 90.5 31 PRO B O 1
ATOM 1315 N N . GLN B 1 32 ? -10.852 -0.101 11.625 1 86.19 32 GLN B N 1
ATOM 1316 C CA . GLN B 1 32 ? -10.727 -0.568 13 1 86.19 32 GLN B CA 1
ATOM 1317 C C . GLN B 1 32 ? -12.055 -0.436 13.75 1 86.19 32 GLN B C 1
ATOM 1319 O O . GLN B 1 32 ? -12.242 -1.045 14.805 1 86.19 32 GLN B O 1
ATOM 1324 N N . SER B 1 33 ? -12.875 0.441 13.227 1 84.88 33 SER B N 1
ATOM 1325 C CA . SER B 1 33 ? -14.234 0.648 13.719 1 84.88 33 SER B CA 1
ATOM 1326 C C . SER B 1 33 ? -15.211 0.85 12.562 1 84.88 33 SER B C 1
ATOM 1328 O O . SER B 1 33 ? -14.797 1.064 11.422 1 84.88 33 SER B O 1
ATOM 1330 N N . LEU B 1 34 ? -16.5 0.872 12.82 1 84.69 34 LEU B N 1
ATOM 1331 C CA . LEU B 1 34 ? -17.547 0.894 11.797 1 84.69 34 LEU B CA 1
ATOM 1332 C C . LEU B 1 34 ? -17.516 2.207 11.016 1 84.69 34 LEU B C 1
ATOM 1334 O O . LEU B 1 34 ? -17.891 2.246 9.844 1 84.69 34 LEU B O 1
ATOM 1338 N N . ASP B 1 35 ? -17.062 3.18 11.617 1 89.69 35 ASP B N 1
ATOM 1339 C CA . ASP B 1 35 ? -17.156 4.488 10.977 1 89.69 35 ASP B CA 1
ATOM 1340 C C . ASP B 1 35 ? -15.852 4.84 10.266 1 89.69 35 ASP B C 1
ATOM 1342 O O . ASP B 1 35 ? -15.734 5.898 9.648 1 89.69 35 ASP B O 1
ATOM 1346 N N . THR B 1 36 ? -14.914 3.961 10.305 1 93.06 36 THR B N 1
ATOM 1347 C CA . THR B 1 36 ? -13.617 4.195 9.68 1 93.06 36 THR B CA 1
ATOM 1348 C C . THR B 1 36 ? -13.672 3.881 8.188 1 93.06 36 THR B C 1
ATOM 1350 O O . THR B 1 36 ? -14.016 2.764 7.793 1 93.06 36 THR B O 1
ATOM 1353 N N . GLN B 1 37 ? -13.297 4.906 7.32 1 93.31 37 GLN B N 1
ATOM 1354 C CA . GLN B 1 37 ? -13.383 4.703 5.879 1 93.31 37 GLN B CA 1
ATOM 1355 C C . GLN B 1 37 ? -12.172 5.281 5.164 1 93.31 37 GLN B C 1
ATOM 1357 O O . GLN B 1 37 ? -11.992 5.074 3.961 1 93.31 37 GLN B O 1
ATOM 1362 N N . TYR B 1 38 ? -11.32 6 5.891 1 96.25 38 TYR B N 1
ATOM 1363 C CA . TYR B 1 38 ? -10.281 6.777 5.23 1 96.25 38 TYR B CA 1
ATOM 1364 C C . TYR B 1 38 ? -8.953 6.656 5.977 1 96.25 38 TYR B C 1
ATOM 1366 O O . TYR B 1 38 ? -8.898 6.086 7.066 1 96.25 38 TYR B O 1
ATOM 1374 N N . CYS B 1 39 ? -7.898 7.117 5.344 1 97.44 39 CYS B N 1
ATOM 1375 C CA . CYS B 1 39 ? -6.629 7.379 6.008 1 97.44 39 CYS B CA 1
ATOM 1376 C C . CYS B 1 39 ? -6.438 8.867 6.258 1 97.44 39 CYS B C 1
ATOM 1378 O O . CYS B 1 39 ? -6.648 9.688 5.355 1 97.44 39 CYS B O 1
ATOM 1380 N N . LEU B 1 40 ? -6.047 9.203 7.457 1 98.44 40 LEU B N 1
ATOM 1381 C CA . LEU B 1 40 ? -5.789 10.586 7.84 1 98.44 40 LEU B CA 1
ATOM 1382 C C . LEU B 1 40 ? -4.297 10.82 8.055 1 98.44 40 LEU B C 1
ATOM 1384 O O . LEU B 1 40 ? -3.613 9.992 8.656 1 98.44 40 LEU B O 1
ATOM 1388 N N . THR B 1 41 ? -3.83 11.914 7.547 1 98.56 41 THR B N 1
ATOM 1389 C CA . THR B 1 41 ? -2.479 12.383 7.828 1 98.56 41 THR B CA 1
ATOM 1390 C C . THR B 1 41 ? -2.506 13.805 8.398 1 98.56 41 THR B C 1
ATOM 1392 O O . THR B 1 41 ? -3.082 14.703 7.789 1 98.56 41 THR B O 1
ATOM 1395 N N . VAL B 1 42 ? -1.905 13.969 9.578 1 98.38 42 VAL B N 1
ATOM 1396 C CA . VAL B 1 42 ? -1.734 15.281 10.195 1 98.38 42 VAL B CA 1
ATOM 1397 C C . VAL B 1 42 ? -0.25 15.641 10.242 1 98.38 42 VAL B C 1
ATOM 1399 O O . VAL B 1 42 ? 0.559 14.891 10.797 1 98.38 42 VAL B O 1
ATOM 1402 N N . HIS B 1 43 ? 0.027 16.781 9.719 1 97.81 43 HIS B N 1
ATOM 1403 C CA . HIS B 1 43 ? 1.409 17.234 9.617 1 97.81 43 HIS B CA 1
ATOM 1404 C C . HIS B 1 43 ? 1.602 18.562 10.328 1 97.81 43 HIS B C 1
ATOM 1406 O O . HIS B 1 43 ? 0.973 19.562 9.961 1 97.81 43 HIS B O 1
ATOM 1412 N N . HIS B 1 44 ? 2.422 18.594 11.344 1 96.38 44 HIS B N 1
ATOM 1413 C CA . HIS B 1 44 ? 2.844 19.812 12.023 1 96.38 44 HIS B CA 1
ATOM 1414 C C . HIS B 1 44 ? 4.262 20.203 11.617 1 96.38 44 HIS B C 1
ATOM 1416 O O . HIS B 1 44 ? 5.172 19.375 11.656 1 96.38 44 HIS B O 1
ATOM 1422 N N . PHE B 1 45 ? 4.445 21.484 11.273 1 95.5 45 PHE B N 1
ATOM 1423 C CA . PHE B 1 45 ? 5.77 21.906 10.844 1 95.5 45 PHE B CA 1
ATOM 1424 C C . PHE B 1 45 ? 5.957 23.406 11.078 1 95.5 45 PHE B C 1
ATOM 1426 O O . PHE B 1 45 ? 4.984 24.141 11.273 1 95.5 45 PHE B O 1
ATOM 1433 N N . THR B 1 46 ? 7.184 23.812 11.109 1 93.44 46 THR B N 1
ATOM 1434 C CA . THR B 1 46 ? 7.508 25.203 11.352 1 93.44 46 THR B CA 1
ATOM 1435 C C . THR B 1 46 ? 7.27 26.047 10.102 1 93.44 46 THR B C 1
ATOM 1437 O O . THR B 1 46 ? 7.086 25.5 9.008 1 93.44 46 THR B O 1
ATOM 1440 N N . SER B 1 47 ? 7.324 27.344 10.297 1 88.81 47 SER B N 1
ATOM 1441 C CA . SER B 1 47 ? 7.156 28.266 9.18 1 88.81 47 SER B CA 1
ATOM 1442 C C . SER B 1 47 ? 8.25 28.078 8.133 1 88.81 47 SER B C 1
ATOM 1444 O O . SER B 1 47 ? 8.094 28.484 6.98 1 88.81 47 SER B O 1
ATOM 1446 N N . HIS B 1 48 ? 9.328 27.406 8.5 1 89.44 48 HIS B N 1
ATOM 1447 C CA . HIS B 1 48 ? 10.438 27.156 7.586 1 89.44 48 HIS B CA 1
ATOM 1448 C C . HIS B 1 48 ? 10.289 25.797 6.906 1 89.44 48 HIS B C 1
ATOM 1450 O O . HIS B 1 48 ? 11.156 25.391 6.121 1 89.44 48 HIS B O 1
ATOM 1456 N N . GLY B 1 49 ? 9.25 25.125 7.301 1 90.75 49 GLY B N 1
ATOM 1457 C CA . GLY B 1 49 ? 8.969 23.875 6.613 1 90.75 49 GLY B CA 1
ATOM 1458 C C . GLY B 1 49 ? 9.547 22.672 7.312 1 90.75 49 GLY B C 1
ATOM 1459 O O . GLY B 1 49 ? 9.453 21.547 6.801 1 90.75 49 GLY B O 1
ATOM 1460 N N . ARG B 1 50 ? 10.133 22.922 8.5 1 93.25 50 ARG B N 1
ATOM 1461 C CA . ARG B 1 50 ? 10.695 21.797 9.227 1 93.25 50 ARG B CA 1
ATOM 1462 C C . ARG B 1 50 ? 9.609 21.031 9.977 1 93.25 50 ARG B C 1
ATOM 1464 O O . ARG B 1 50 ? 8.898 21.609 10.797 1 93.25 50 ARG B O 1
ATOM 1471 N N . SER B 1 51 ? 9.555 19.656 9.75 1 95.44 51 SER B N 1
ATOM 1472 C CA . SER B 1 51 ? 8.539 18.828 10.391 1 95.44 51 SER B CA 1
ATOM 1473 C C . SER B 1 51 ? 8.781 18.719 11.891 1 95.44 51 SER B C 1
ATOM 1475 O O . SER B 1 51 ? 9.914 18.516 12.328 1 95.44 51 SER B O 1
ATOM 1477 N N . THR B 1 52 ? 7.785 18.859 12.609 1 94.69 52 THR B N 1
ATOM 1478 C CA . THR B 1 52 ? 7.895 18.688 14.055 1 94.69 52 THR B CA 1
ATOM 1479 C C . THR B 1 52 ? 7.145 17.438 14.508 1 94.69 52 THR B C 1
ATOM 1481 O O . THR B 1 52 ? 7.562 16.766 15.453 1 94.69 52 THR B O 1
ATOM 1484 N N . SER B 1 53 ? 6.086 17.125 13.82 1 96.31 53 SER B N 1
ATOM 1485 C CA . SER B 1 53 ? 5.312 15.938 14.188 1 96.31 53 SER B CA 1
ATOM 1486 C C . SER B 1 53 ? 4.434 15.477 13.031 1 96.31 53 SER B C 1
ATOM 1488 O O . SER B 1 53 ? 3.836 16.297 12.328 1 96.31 53 SER B O 1
ATOM 1490 N N . ILE B 1 54 ? 4.324 14.172 12.898 1 97.62 54 ILE B N 1
ATOM 1491 C CA . ILE B 1 54 ? 3.473 13.555 11.891 1 97.62 54 ILE B CA 1
ATOM 1492 C C . ILE B 1 54 ? 2.631 12.453 12.531 1 97.62 54 ILE B C 1
ATOM 1494 O O . ILE B 1 54 ? 3.152 11.609 13.273 1 97.62 54 ILE B O 1
ATOM 1498 N N . THR B 1 55 ? 1.364 12.484 12.312 1 98 55 THR B N 1
ATOM 1499 C CA . THR B 1 55 ? 0.469 11.414 12.734 1 98 55 THR B CA 1
ATOM 1500 C C . THR B 1 55 ? -0.33 10.875 11.547 1 98 55 THR B C 1
ATOM 1502 O O . THR B 1 55 ? -0.932 11.648 10.797 1 98 55 THR B O 1
ATOM 1505 N N . LYS B 1 56 ? -0.267 9.633 11.305 1 97.88 56 LYS B N 1
ATOM 1506 C CA . LYS B 1 56 ? -1.072 8.922 10.32 1 97.88 56 LYS B CA 1
ATOM 1507 C C . LYS B 1 56 ? -1.935 7.848 10.984 1 97.88 56 LYS B C 1
ATOM 1509 O O . LYS B 1 56 ? -1.489 7.172 11.914 1 97.88 56 LYS B O 1
ATOM 1514 N N . LYS B 1 57 ? -3.193 7.742 10.477 1 97.5 57 LYS B N 1
ATOM 1515 C CA . LYS B 1 57 ? -4.07 6.738 11.07 1 97.5 57 LYS B CA 1
ATOM 1516 C C . LYS B 1 57 ? -5.281 6.469 10.188 1 97.5 57 LYS B C 1
ATOM 1518 O O . LYS B 1 57 ? -5.543 7.211 9.234 1 97.5 57 LYS B O 1
ATOM 1523 N N . CYS B 1 58 ? -5.98 5.312 10.562 1 97 58 CYS B N 1
ATOM 1524 C CA . CYS B 1 58 ? -7.32 5.117 10.023 1 97 58 CYS B CA 1
ATOM 1525 C C . CYS B 1 58 ? -8.273 6.188 10.531 1 97 58 CYS B C 1
ATOM 1527 O O . CYS B 1 58 ? -8.172 6.625 11.68 1 97 58 CYS B O 1
ATOM 1529 N N . ALA B 1 59 ? -9.242 6.59 9.727 1 97.25 59 ALA B N 1
ATOM 1530 C CA . ALA B 1 59 ? -10.055 7.727 10.141 1 97.25 59 ALA B CA 1
ATOM 1531 C C . ALA B 1 59 ? -11.5 7.562 9.68 1 97.25 59 ALA B C 1
ATOM 1533 O O . ALA B 1 59 ? -11.766 6.965 8.633 1 97.25 59 ALA B O 1
ATOM 1534 N N . SER B 1 60 ? -12.367 8.188 10.477 1 96.62 60 SER B N 1
ATOM 1535 C CA . SER B 1 60 ? -13.781 8.281 10.117 1 96.62 60 SER B CA 1
ATOM 1536 C C . SER B 1 60 ? -14.039 9.477 9.203 1 96.62 60 SER B C 1
ATOM 1538 O O . SER B 1 60 ? -13.188 10.352 9.055 1 96.62 60 SER B O 1
ATOM 1540 N N . LYS B 1 61 ? -15.242 9.414 8.656 1 94.88 61 LYS B N 1
ATOM 1541 C CA . LYS B 1 61 ? -15.648 10.539 7.816 1 94.88 61 LYS B CA 1
ATOM 1542 C C . LYS B 1 61 ? -15.641 11.844 8.602 1 94.88 61 LYS B C 1
ATOM 1544 O O . LYS B 1 61 ? -15.234 12.883 8.086 1 94.88 61 LYS B O 1
ATOM 1549 N N . SER B 1 62 ? -16.078 11.797 9.828 1 96.38 62 SER B N 1
ATOM 1550 C CA . SER B 1 62 ? -16.141 13 10.648 1 96.38 62 SER B CA 1
ATOM 1551 C C . SER B 1 62 ? -14.758 13.586 10.883 1 96.38 62 SER B 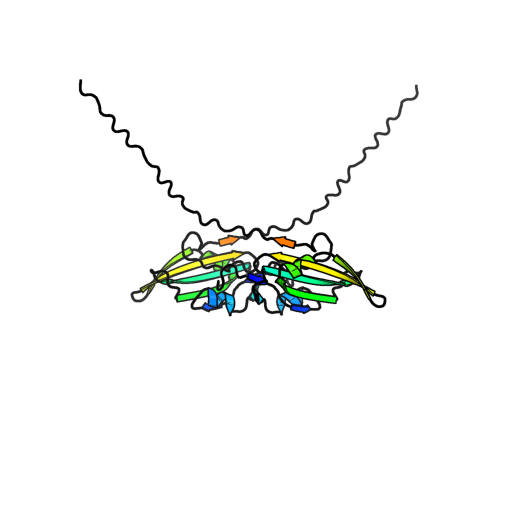C 1
ATOM 1553 O O . SER B 1 62 ? -14.578 14.805 10.859 1 96.38 62 SER B O 1
ATOM 1555 N N . GLU B 1 63 ? -13.836 12.75 11.117 1 96.5 63 GLU B N 1
ATOM 1556 C CA . GLU B 1 63 ? -12.461 13.211 11.328 1 96.5 63 GLU B CA 1
ATOM 1557 C C . GLU B 1 63 ? -11.906 13.875 10.07 1 96.5 63 GLU B C 1
ATOM 1559 O O . GLU B 1 63 ? -11.039 14.742 10.156 1 96.5 63 GLU B O 1
ATOM 1564 N N . CYS B 1 64 ? -12.422 13.516 8.922 1 97.19 64 CYS B N 1
ATOM 1565 C CA . CYS B 1 64 ? -11.898 13.992 7.648 1 97.19 64 CYS B CA 1
ATOM 1566 C C . CYS B 1 64 ? -12.578 15.289 7.227 1 97.19 64 CYS B C 1
ATOM 1568 O O . CYS B 1 64 ? -12.234 15.867 6.199 1 97.19 64 CYS B O 1
ATOM 1570 N N . HIS B 1 65 ? -13.484 15.75 8.023 1 96.19 65 HIS B N 1
ATOM 1571 C CA . HIS B 1 65 ? -14.156 17.016 7.75 1 96.19 65 HIS B CA 1
ATOM 1572 C C . HIS B 1 65 ? -13.227 18.203 7.996 1 96.19 65 HIS B C 1
ATOM 1574 O O . HIS B 1 65 ? -13.5 19.312 7.543 1 96.19 65 HIS B O 1
ATOM 1580 N N . PHE B 1 66 ? -12.141 18.031 8.656 1 95.56 66 PHE B N 1
ATOM 1581 C CA . PHE B 1 66 ? -11.297 19.125 9.109 1 95.56 66 PHE B CA 1
ATOM 1582 C C . PHE B 1 66 ? -10.031 19.219 8.266 1 95.56 66 PHE B C 1
ATOM 1584 O O . PHE B 1 66 ? -9 19.688 8.742 1 95.56 66 PHE B O 1
ATOM 1591 N N . VAL B 1 67 ? -10.055 18.703 7.086 1 98.19 67 VAL B N 1
ATOM 1592 C CA . VAL B 1 67 ? -8.891 18.781 6.215 1 98.19 67 VAL B CA 1
ATOM 1593 C C . VAL B 1 67 ? -8.578 20.25 5.898 1 98.19 67 VAL B C 1
ATOM 1595 O O . VAL B 1 67 ? -9.461 21.109 5.949 1 98.19 67 VAL B O 1
ATOM 1598 N N . GLY B 1 68 ? -7.332 20.562 5.605 1 97.94 68 GLY B N 1
ATOM 1599 C CA . GLY B 1 68 ? -6.867 21.906 5.328 1 97.94 68 GLY B CA 1
ATOM 1600 C C . GLY B 1 68 ? -5.621 22.281 6.109 1 97.94 68 GLY B C 1
ATOM 1601 O O . GLY B 1 68 ? -5.055 21.453 6.82 1 97.94 68 GLY B O 1
ATOM 1602 N N . CYS B 1 69 ? -5.121 23.484 5.832 1 96.69 69 CYS B N 1
ATOM 1603 C CA . CYS B 1 69 ? -3.973 24 6.574 1 96.69 69 CYS B CA 1
ATOM 1604 C C . CYS B 1 69 ? -4.383 25.156 7.488 1 96.69 69 CYS B C 1
ATOM 1606 O O . CYS B 1 69 ? -5.203 25.984 7.113 1 96.69 69 CYS B O 1
ATOM 1608 N N . TYR B 1 70 ? -3.75 25.062 8.68 1 93.94 70 TYR B N 1
ATOM 1609 C CA . TYR B 1 70 ? -4.059 26.031 9.727 1 93.94 70 TYR B CA 1
ATOM 1610 C C . TYR B 1 70 ? -2.785 26.562 10.375 1 93.94 70 TYR B C 1
ATOM 1612 O O . TYR B 1 70 ? -1.781 25.844 10.453 1 93.94 70 TYR B O 1
ATOM 1620 N N . HIS B 1 71 ? -2.803 27.812 10.766 1 89.69 71 HIS B N 1
ATOM 1621 C CA . HIS B 1 71 ? -1.703 28.406 11.531 1 89.69 71 HIS B CA 1
ATOM 1622 C C . HIS B 1 71 ? -1.938 28.266 13.031 1 89.69 71 HIS B C 1
ATOM 1624 O O . HIS B 1 71 ? -3.049 28.5 13.516 1 89.69 71 HIS B O 1
ATOM 1630 N N . ARG B 1 72 ? -0.946 27.672 13.609 1 81.56 72 ARG B N 1
ATOM 1631 C CA . ARG B 1 72 ? -1.046 27.547 15.055 1 81.56 72 ARG B CA 1
ATOM 1632 C C . ARG B 1 72 ? 0.03 28.359 15.758 1 81.56 72 ARG B C 1
ATOM 1634 O O . ARG B 1 72 ? 1.201 28.312 15.375 1 81.56 72 ARG B O 1
ATOM 1641 N N . ASP B 1 73 ? -0.359 29.406 16.406 1 75.31 73 ASP B N 1
ATOM 1642 C CA . ASP B 1 73 ? 0.566 30.266 17.141 1 75.31 73 ASP B CA 1
ATOM 1643 C C . ASP B 1 73 ? 0.833 29.719 18.547 1 75.31 73 ASP B C 1
ATOM 1645 O O . ASP B 1 73 ? -0.099 29.328 19.25 1 75.31 73 ASP B O 1
ATOM 1649 N N . SER B 1 74 ? 1.918 29.047 18.672 1 63.75 74 SER B N 1
ATOM 1650 C CA . SER B 1 74 ? 2.281 28.703 20.047 1 63.75 74 SER B CA 1
ATOM 1651 C C . SER B 1 74 ? 3.416 29.578 20.547 1 63.75 74 SER B C 1
ATOM 1653 O O . SER B 1 74 ? 4.43 29.75 19.875 1 63.75 74 SER B O 1
ATOM 1655 N N . GLU B 1 75 ? 3.355 29.797 21.875 1 62.38 75 GLU B N 1
ATOM 1656 C CA . GLU B 1 75 ? 4.309 30.578 22.672 1 62.38 75 GLU B CA 1
ATOM 1657 C C . GLU B 1 75 ? 5.457 31.078 21.812 1 62.38 75 GLU B C 1
ATOM 1659 O O . GLU B 1 75 ? 6.621 30.781 22.078 1 62.38 75 GLU B O 1
ATOM 1664 N N . HIS B 1 76 ? 5.266 31.688 20.719 1 63.28 76 HIS B N 1
ATOM 1665 C CA . HIS B 1 76 ? 6.215 32.5 19.953 1 63.28 76 HIS B CA 1
ATOM 1666 C C . HIS B 1 76 ? 6.668 31.75 18.688 1 63.28 76 HIS B C 1
ATOM 1668 O O . HIS B 1 76 ? 7.629 32.156 18.031 1 63.28 76 HIS B O 1
ATOM 1674 N N . THR B 1 77 ? 6.266 30.578 18.547 1 70.12 77 THR B N 1
ATOM 1675 C CA . THR B 1 77 ? 6.613 29.969 17.266 1 70.12 77 THR B CA 1
ATOM 1676 C C . THR B 1 77 ? 5.355 29.625 16.469 1 70.12 77 THR B C 1
ATOM 1678 O O . THR B 1 77 ? 4.387 29.109 17.031 1 70.12 77 THR B O 1
ATOM 1681 N N . VAL B 1 78 ? 5.398 30.141 15.352 1 73.25 78 VAL B N 1
ATOM 1682 C CA . VAL B 1 78 ? 4.277 29.844 14.461 1 73.25 78 VAL B CA 1
ATOM 1683 C C . VAL B 1 78 ? 4.445 28.469 13.844 1 73.25 78 VAL B C 1
ATOM 1685 O O . VAL B 1 78 ? 5.469 28.172 13.211 1 73.25 78 VAL B O 1
ATOM 1688 N N . TYR B 1 79 ? 3.539 27.656 14.266 1 88.44 79 TYR B N 1
ATOM 1689 C CA . TYR B 1 79 ? 3.518 26.328 13.672 1 88.44 79 TYR B CA 1
ATOM 1690 C C . TYR B 1 79 ? 2.338 26.172 12.719 1 88.44 79 TYR B C 1
ATOM 1692 O O . TYR B 1 79 ? 1.299 26.812 12.898 1 88.44 79 TYR B O 1
ATOM 1700 N N . GLN B 1 80 ? 2.682 25.469 11.641 1 94.44 80 GLN B N 1
ATOM 1701 C CA . GLN B 1 80 ? 1.629 25.109 10.695 1 94.44 80 GLN B CA 1
ATOM 1702 C C . GLN B 1 80 ? 1.121 23.703 10.938 1 94.44 80 GLN B C 1
ATOM 1704 O O . GLN B 1 80 ? 1.889 22.812 11.328 1 94.44 80 GLN B O 1
ATOM 1709 N N . GLU B 1 81 ? -0.173 23.5 10.789 1 96.62 81 GLU B N 1
ATOM 1710 C CA . GLU B 1 81 ? -0.813 22.188 10.797 1 96.62 81 GLU B CA 1
ATOM 1711 C C . GLU B 1 81 ? -1.592 21.953 9.508 1 96.62 81 GLU B C 1
ATOM 1713 O O . GLU B 1 81 ? -2.486 22.719 9.164 1 96.62 81 GLU B O 1
ATOM 1718 N N . CYS B 1 82 ? -1.261 20.969 8.805 1 97.94 82 CYS B N 1
ATOM 1719 C CA . CYS B 1 82 ? -2.016 20.562 7.621 1 97.94 82 CYS B CA 1
ATOM 1720 C C . CYS B 1 82 ? -2.549 19.141 7.77 1 97.94 82 CYS B C 1
ATOM 1722 O O . CYS B 1 82 ? -1.844 18.266 8.258 1 97.94 82 CYS B O 1
ATOM 1724 N N . ARG B 1 83 ? -3.785 18.969 7.371 1 98.44 83 ARG B N 1
ATOM 1725 C CA . ARG B 1 83 ? -4.48 17.688 7.461 1 98.44 83 ARG B CA 1
ATOM 1726 C C . ARG B 1 83 ? -5.004 17.25 6.094 1 98.44 83 ARG B C 1
ATOM 1728 O O . ARG B 1 83 ? -5.559 18.062 5.348 1 98.44 83 ARG B O 1
ATOM 1735 N N . SER B 1 84 ? -4.781 15.984 5.793 1 98.75 84 SER B N 1
ATOM 1736 C CA . SER B 1 84 ? -5.359 15.414 4.582 1 98.75 84 SER B CA 1
ATOM 1737 C C . SER B 1 84 ? -6.02 14.07 4.867 1 98.75 84 SER B C 1
ATOM 1739 O O . SER B 1 84 ? -5.68 13.398 5.848 1 98.75 84 SER B O 1
ATOM 1741 N N . CYS B 1 85 ? -6.922 13.719 4.062 1 98.56 85 CYS B N 1
ATOM 1742 C CA . CYS B 1 85 ? -7.559 12.414 4.062 1 98.56 85 CYS B CA 1
ATOM 1743 C C . CYS B 1 85 ? -7.578 11.812 2.662 1 98.56 85 CYS B C 1
ATOM 1745 O O . CYS B 1 85 ? -7.625 12.547 1.671 1 98.56 85 CYS B O 1
ATOM 1747 N N . CYS B 1 86 ? -7.527 10.531 2.643 1 97.25 86 CYS B N 1
ATOM 1748 C CA . CYS B 1 86 ? -7.613 9.844 1.357 1 97.25 86 CYS B CA 1
ATOM 1749 C C . CYS B 1 86 ? -8.305 8.492 1.504 1 97.25 86 CYS B C 1
ATOM 1751 O O . CYS B 1 86 ? -8.391 7.957 2.607 1 97.25 86 CYS B O 1
ATOM 1753 N N . GLU B 1 87 ? -8.812 8.023 0.427 1 94.44 87 GLU B N 1
ATOM 1754 C CA . GLU B 1 87 ? -9.484 6.723 0.388 1 94.44 87 GLU B CA 1
ATOM 1755 C C . GLU B 1 87 ? -8.703 5.727 -0.462 1 94.44 87 GLU B C 1
ATOM 1757 O O . GLU B 1 87 ? -8.297 6.039 -1.584 1 94.44 87 GLU B O 1
ATOM 1762 N N . GLY B 1 88 ? -8.523 4.578 0.08 1 90.19 88 GLY B N 1
ATOM 1763 C CA . GLY B 1 88 ? -7.883 3.52 -0.683 1 90.19 88 GLY B CA 1
ATOM 1764 C C . GLY B 1 88 ? -6.703 2.893 0.039 1 90.19 88 GLY B C 1
ATOM 1765 O O . GLY B 1 88 ? -6.367 3.297 1.153 1 90.19 88 GLY B O 1
ATOM 1766 N N . MET B 1 89 ? -6.055 1.83 -0.6 1 88.88 89 MET B N 1
ATOM 1767 C CA . MET B 1 89 ? -4.977 1.048 -0.008 1 88.88 89 MET B CA 1
ATOM 1768 C C . MET B 1 89 ? -3.701 1.878 0.107 1 88.88 89 MET B C 1
ATOM 1770 O O . MET B 1 89 ? -3.164 2.342 -0.9 1 88.88 89 MET B O 1
ATOM 1774 N N . ILE B 1 90 ? -3.236 2.158 1.327 1 91.94 90 ILE B N 1
ATOM 1775 C CA . ILE B 1 90 ? -1.979 2.828 1.639 1 91.94 90 ILE B CA 1
ATOM 1776 C C . ILE B 1 90 ? -1.891 4.145 0.87 1 91.94 90 ILE B C 1
ATOM 1778 O O . ILE B 1 90 ? -0.845 4.473 0.304 1 91.94 90 ILE B O 1
ATOM 1782 N N . CYS B 1 91 ? -2.926 4.844 0.833 1 92.56 91 CYS B N 1
ATOM 1783 C CA . CYS B 1 91 ? -3.045 6.043 0.014 1 92.56 91 CYS B CA 1
ATOM 1784 C C . CYS B 1 91 ? -2.348 7.227 0.675 1 92.56 91 CYS B C 1
ATOM 1786 O O . CYS B 1 91 ? -2.121 8.258 0.035 1 92.56 91 CYS B O 1
ATOM 1788 N N . ASN B 1 92 ? -2.021 7.09 1.928 1 95.81 92 ASN B N 1
ATOM 1789 C CA . ASN B 1 92 ? -1.518 8.234 2.678 1 95.81 92 ASN B CA 1
ATOM 1790 C C . ASN B 1 92 ? 0.002 8.195 2.812 1 95.81 92 ASN B C 1
ATOM 1792 O O . ASN B 1 92 ? 0.544 8.508 3.873 1 95.81 92 ASN B O 1
ATOM 1796 N N . VAL B 1 93 ? 0.64 7.809 1.771 1 93.19 93 VAL B N 1
ATOM 1797 C CA . VAL B 1 93 ? 2.096 7.719 1.771 1 93.19 93 VAL B CA 1
ATOM 1798 C C . VAL B 1 93 ? 2.703 9.109 1.93 1 93.19 93 VAL B C 1
ATOM 1800 O O . VAL B 1 93 ? 3.691 9.289 2.645 1 93.19 93 VAL B O 1
ATOM 1803 N N . GLU B 1 94 ? 2.092 10.125 1.419 1 93.88 94 GLU B N 1
ATOM 1804 C CA . GLU B 1 94 ? 2.648 11.469 1.362 1 93.88 94 GLU B CA 1
ATOM 1805 C C . GLU B 1 94 ? 2.182 12.312 2.545 1 93.88 94 GLU B C 1
ATOM 1807 O O . GLU B 1 94 ? 1.333 11.883 3.326 1 93.88 94 GLU B O 1
ATOM 1812 N N . LEU B 1 95 ? 2.787 13.531 2.6 1 97 95 LEU B N 1
ATOM 1813 C CA . LEU B 1 95 ? 2.434 14.5 3.635 1 97 95 LEU B CA 1
ATOM 1814 C C . LEU B 1 95 ? 1.729 15.711 3.033 1 97 95 LEU B C 1
ATOM 1816 O O . LEU B 1 95 ? 2.133 16.203 1.979 1 97 95 LEU B O 1
ATOM 1820 N N . PRO B 1 96 ? 0.722 16.188 3.738 1 97.94 96 PRO B N 1
ATOM 1821 C CA . PRO B 1 96 ? 0.219 17.5 3.344 1 97.94 96 PRO B CA 1
ATOM 1822 C C . PRO B 1 96 ? 1.095 18.641 3.854 1 97.94 96 PRO B C 1
ATOM 1824 O O . PRO B 1 96 ? 1.549 18.609 5 1 97.94 96 PRO B O 1
ATOM 1827 N N . THR B 1 97 ? 1.369 19.625 3.012 1 97.38 97 THR B N 1
ATOM 1828 C CA . THR B 1 97 ? 2.244 20.719 3.436 1 97.38 97 THR B CA 1
ATOM 1829 C C . THR B 1 97 ? 1.635 22.062 3.078 1 97.38 97 THR B C 1
ATOM 1831 O O . THR B 1 97 ? 2.156 23.109 3.473 1 97.38 97 THR B O 1
ATOM 1834 N N . ASN B 1 98 ? 0.664 22.031 2.295 1 96.75 98 ASN B N 1
ATOM 1835 C CA . ASN B 1 98 ? 0.002 23.266 1.905 1 96.75 98 ASN B CA 1
ATOM 1836 C C . ASN B 1 98 ? -1.451 23.031 1.507 1 96.75 98 ASN B C 1
ATOM 1838 O O . ASN B 1 98 ? -1.948 21.906 1.607 1 96.75 98 ASN B O 1
ATOM 1842 N N . HIS B 1 99 ? -2.16 24.031 0.96 1 96 99 HIS B N 1
ATOM 1843 C CA . HIS B 1 99 ? -3.598 23.969 0.718 1 96 99 HIS B CA 1
ATOM 1844 C C . HIS B 1 99 ? -3.914 23.094 -0.484 1 96 99 HIS B C 1
ATOM 1846 O O . HIS B 1 99 ? -5.023 22.562 -0.594 1 96 99 HIS B O 1
ATOM 1852 N N . THR B 1 100 ? -3.057 22.875 -1.342 1 96.94 100 THR B N 1
ATOM 1853 C CA . THR B 1 100 ? -3.312 22.094 -2.549 1 96.94 100 THR B CA 1
ATOM 1854 C C . THR B 1 100 ? -3.32 20.609 -2.238 1 96.94 100 THR B C 1
ATOM 1856 O O . THR B 1 100 ? -4.012 19.828 -2.904 1 96.94 100 THR B O 1
ATOM 1859 N N . ASN B 1 101 ? -2.576 20.234 -1.124 1 96.94 101 ASN B N 1
ATOM 1860 C CA . ASN B 1 101 ? -2.496 18.797 -0.864 1 96.94 101 ASN B CA 1
ATOM 1861 C C . ASN B 1 101 ? -3.047 18.453 0.516 1 96.94 101 ASN B C 1
ATOM 1863 O O . ASN B 1 101 ? -2.975 17.297 0.942 1 96.94 101 ASN B O 1
ATOM 1867 N N . ALA B 1 102 ? -3.504 19.438 1.193 1 98.44 102 ALA B N 1
ATOM 1868 C CA . ALA B 1 102 ? -4.242 19.188 2.428 1 98.44 102 ALA B CA 1
ATOM 1869 C C . ALA B 1 102 ? -5.742 19.078 2.156 1 98.44 102 ALA B C 1
ATOM 1871 O O . ALA B 1 102 ? -6.523 19.922 2.594 1 98.44 102 ALA B O 1
ATOM 1872 N N . VAL B 1 103 ? -6.062 18.016 1.435 1 98.06 103 VAL B N 1
ATOM 1873 C CA . VAL B 1 103 ? -7.418 17.859 0.912 1 98.06 103 VAL B CA 1
ATOM 1874 C C . VAL B 1 103 ? -7.906 16.438 1.143 1 98.06 103 VAL B C 1
ATOM 1876 O O . VAL B 1 103 ? -7.168 15.594 1.668 1 98.06 103 VAL B O 1
ATOM 1879 N N . PHE B 1 104 ? -9.227 16.234 0.832 1 96.94 104 PHE B N 1
ATOM 1880 C CA . PHE B 1 104 ? -9.797 14.898 0.769 1 96.94 104 PHE B CA 1
ATOM 1881 C C . PHE B 1 104 ? -9.648 14.312 -0.628 1 96.94 104 PHE B C 1
ATOM 1883 O O . PHE B 1 104 ? -10.203 14.836 -1.594 1 96.94 104 PHE B O 1
ATOM 1890 N N . ALA B 1 105 ? -8.828 13.188 -0.712 1 94.06 105 ALA B N 1
ATOM 1891 C CA . ALA B 1 105 ? -8.586 12.594 -2.025 1 94.06 105 ALA B CA 1
ATOM 1892 C C . ALA B 1 105 ? -9.203 11.203 -2.129 1 94.06 105 ALA B C 1
ATOM 1894 O O . ALA B 1 105 ? -9.008 10.359 -1.252 1 94.06 105 ALA B O 1
ATOM 1895 N N . VAL B 1 106 ? -10.023 10.898 -3.123 1 85.38 106 VAL B N 1
ATOM 1896 C CA . VAL B 1 106 ? -10.594 9.578 -3.377 1 85.38 106 VAL B CA 1
ATOM 1897 C C . VAL B 1 106 ? -9.852 8.906 -4.531 1 85.38 106 VAL B C 1
ATOM 1899 O O . VAL B 1 106 ? -9.695 9.5 -5.602 1 85.38 106 VAL B O 1
ATOM 1902 N N . MET B 1 107 ? -9.109 7.832 -4.281 1 66.5 107 MET B N 1
ATOM 1903 C CA . MET B 1 107 ? -8.391 7.117 -5.332 1 66.5 107 MET B CA 1
ATOM 1904 C C . MET B 1 107 ? -9.352 6.293 -6.184 1 66.5 107 MET B C 1
ATOM 1906 O O . MET B 1 107 ? -10.289 5.68 -5.656 1 66.5 107 MET B O 1
ATOM 1910 N N . HIS B 1 108 ? -9.812 6.773 -7.25 1 53.47 108 HIS B N 1
ATOM 1911 C CA . HIS B 1 108 ? -10.664 5.973 -8.117 1 53.47 108 HIS B CA 1
ATOM 1912 C C . HIS B 1 108 ? -10.031 4.617 -8.414 1 53.47 108 HIS B C 1
ATOM 1914 O O . HIS B 1 108 ? -8.875 4.543 -8.82 1 53.47 108 HIS B O 1
ATOM 1920 N N . ALA B 1 109 ? -10.297 3.771 -7.645 1 48.03 109 ALA B N 1
ATOM 1921 C CA . ALA B 1 109 ? -9.898 2.395 -7.914 1 48.03 109 ALA B CA 1
ATOM 1922 C C . ALA B 1 109 ? -10.094 2.047 -9.391 1 48.03 109 ALA B C 1
ATOM 1924 O O . ALA B 1 109 ? -11.18 2.225 -9.938 1 48.03 109 ALA B O 1
ATOM 1925 N N . GLN B 1 110 ? -9.172 2.162 -10.25 1 43.34 110 GLN B N 1
ATOM 1926 C CA . GLN B 1 110 ? -9.406 1.48 -11.516 1 43.34 110 GLN B CA 1
ATOM 1927 C C . GLN B 1 110 ? -9.875 0.046 -11.289 1 43.34 110 GLN B C 1
ATOM 1929 O O . GLN B 1 110 ? -9.117 -0.79 -10.797 1 43.34 110 GLN B O 1
ATOM 1934 N N . ARG B 1 111 ? -11.016 -0.158 -10.719 1 39.78 111 ARG B N 1
ATOM 1935 C CA . ARG B 1 111 ? -11.633 -1.482 -10.734 1 39.78 111 ARG B CA 1
ATOM 1936 C C . ARG B 1 111 ? -11.305 -2.225 -12.023 1 39.78 111 ARG B C 1
ATOM 1938 O O . ARG B 1 111 ? -11.461 -1.676 -13.117 1 39.78 111 ARG B O 1
ATOM 1945 N N . THR B 1 112 ? -10.344 -3.008 -12.102 1 34.62 112 THR B N 1
ATOM 1946 C CA . THR B 1 112 ? -10.352 -3.93 -13.227 1 34.62 112 THR B CA 1
ATOM 1947 C C . THR B 1 112 ? -11.773 -4.398 -13.539 1 34.62 112 THR B C 1
ATOM 1949 O O . THR B 1 112 ? -12.445 -4.957 -12.664 1 34.62 112 THR B O 1
ATOM 1952 N N . SER B 1 113 ? -12.492 -3.674 -14.344 1 33.88 113 SER B N 1
ATOM 1953 C CA . SER B 1 113 ? -13.789 -4.047 -14.891 1 33.88 113 SER B CA 1
ATOM 1954 C C . SER B 1 113 ? -13.883 -5.551 -15.133 1 33.88 113 SER B C 1
ATOM 1956 O O . SER B 1 113 ? -13.008 -6.133 -15.781 1 33.88 113 SER B O 1
ATOM 1958 N N . SER B 1 114 ? -14.242 -6.32 -14.164 1 33.91 114 SER B N 1
ATOM 1959 C CA . SER B 1 114 ? -14.688 -7.641 -14.594 1 33.91 114 SER B CA 1
ATOM 1960 C C . SER B 1 114 ? -15.383 -7.578 -15.945 1 33.91 114 SER B C 1
ATOM 1962 O O . SER B 1 114 ? -16.25 -6.723 -16.172 1 33.91 114 SER B O 1
ATOM 1964 N N . SER B 1 115 ? -14.625 -7.758 -16.969 1 34.91 115 SER B N 1
ATOM 1965 C CA . SER B 1 115 ? -15.227 -7.926 -18.297 1 34.91 115 SER B CA 1
ATOM 1966 C C . SER B 1 115 ? -16.547 -8.688 -18.203 1 34.91 115 SER B C 1
ATOM 1968 O O . SER B 1 115 ? -16.562 -9.867 -17.844 1 34.91 115 SER B O 1
ATOM 1970 N N . SER B 1 116 ? -17.547 -8.109 -17.641 1 37.03 116 SER B N 1
ATOM 1971 C CA . SER B 1 116 ? -18.859 -8.688 -17.906 1 37.03 116 SER B CA 1
ATOM 1972 C C . SER B 1 116 ? -19.016 -9.086 -19.359 1 37.03 116 SER B C 1
ATOM 1974 O O . SER B 1 116 ? -18.969 -8.234 -20.25 1 37.03 116 SER B O 1
ATOM 1976 N N . THR B 1 117 ? -18.344 -10.227 -19.75 1 37.56 117 THR B N 1
ATOM 1977 C CA . THR B 1 117 ? -18.734 -10.781 -21.047 1 37.56 117 THR B CA 1
ATOM 1978 C C . THR B 1 117 ? -20.25 -10.656 -21.25 1 37.56 117 THR B C 1
ATOM 1980 O O . THR B 1 117 ? -21.031 -11.281 -20.531 1 37.56 117 THR B O 1
ATOM 1983 N N . HIS B 1 118 ? -20.703 -9.43 -21.422 1 39.53 118 HIS B N 1
ATOM 1984 C CA . HIS B 1 118 ? -22.062 -9.336 -21.953 1 39.53 118 HIS B CA 1
ATOM 1985 C C . HIS B 1 118 ? -22.266 -10.328 -23.094 1 39.53 118 HIS B C 1
ATOM 1987 O O . HIS B 1 118 ? -21.578 -10.25 -24.125 1 39.53 118 HIS B O 1
ATOM 1993 N N . THR B 1 119 ? -22.422 -11.602 -22.75 1 36.81 119 THR B N 1
ATOM 1994 C CA . THR B 1 119 ? -22.922 -12.531 -23.766 1 36.81 119 THR B CA 1
ATOM 1995 C C . THR B 1 119 ? -24.078 -11.914 -24.531 1 36.81 119 THR B C 1
ATOM 1997 O O . THR B 1 119 ? -25.125 -11.594 -23.953 1 36.81 119 THR B O 1
ATOM 2000 N N . LEU B 1 120 ? -23.75 -11.109 -25.531 1 36.78 120 LEU B N 1
ATOM 2001 C CA . LEU B 1 120 ? -24.719 -10.648 -26.531 1 36.78 120 LEU B CA 1
ATOM 2002 C C . LEU B 1 120 ? -25.594 -11.797 -27.016 1 36.78 120 LEU B C 1
ATOM 2004 O O . LEU B 1 120 ? -25.094 -12.742 -27.625 1 36.78 120 LEU B O 1
ATOM 2008 N N . CYS B 1 121 ? -26.469 -12.312 -26.172 1 42.81 121 CYS B N 1
ATOM 2009 C CA . CYS B 1 121 ? -27.484 -13.242 -26.656 1 42.81 121 CYS B CA 1
ATOM 2010 C C . CYS B 1 121 ? -28.203 -12.656 -27.859 1 42.81 121 CYS B C 1
ATOM 2012 O O . CYS B 1 121 ? -28.969 -11.695 -27.734 1 42.81 121 CYS B O 1
ATOM 2014 N N . LEU B 1 122 ? -27.5 -12.484 -28.969 1 41.78 122 LEU B N 1
ATOM 2015 C CA . LEU B 1 122 ? -28.156 -12.086 -30.219 1 41.78 122 LEU B CA 1
ATOM 2016 C C . LEU B 1 122 ? -29.391 -12.93 -30.469 1 41.78 122 LEU B C 1
ATOM 2018 O O . LEU B 1 122 ? -29.312 -14.164 -30.469 1 41.78 122 LEU B O 1
ATOM 2022 N N . PRO B 1 123 ? -30.641 -12.477 -30.141 1 46.66 123 PRO B N 1
ATOM 2023 C CA . PRO B 1 123 ? -31.859 -13.211 -30.484 1 46.66 123 PRO B CA 1
ATOM 2024 C C . PRO B 1 123 ? -31.984 -13.508 -31.969 1 46.66 123 PRO B C 1
ATOM 2026 O O . PRO B 1 123 ? -31.766 -12.617 -32.812 1 46.66 123 PRO B O 1
ATOM 2029 N N . VAL B 1 124 ? -31.438 -14.609 -32.531 1 44.16 124 VAL B N 1
ATOM 2030 C CA . VAL B 1 124 ? -31.625 -15.07 -33.906 1 44.16 124 VAL B CA 1
ATOM 2031 C C . VAL B 1 124 ? -33.094 -15.086 -34.25 1 44.16 124 VAL B C 1
ATOM 2033 O O . VAL B 1 124 ? -33.875 -15.828 -33.656 1 44.16 124 VAL B O 1
ATOM 2036 N N . LEU B 1 125 ? -33.75 -13.938 -34.531 1 44.69 125 LEU B N 1
ATOM 2037 C CA . LEU B 1 125 ? -35.094 -13.844 -35.062 1 44.69 125 LEU B CA 1
ATOM 2038 C C . LEU B 1 125 ? -35.25 -14.734 -36.281 1 44.69 125 LEU B C 1
ATOM 2040 O O . LEU B 1 125 ? -34.594 -14.516 -37.312 1 44.69 125 LEU B O 1
ATOM 2044 N N . ALA B 1 126 ? -35.5 -16.047 -36.188 1 45.59 126 ALA B N 1
ATOM 2045 C CA . ALA B 1 126 ? -35.875 -17 -37.25 1 45.59 126 ALA B CA 1
ATOM 2046 C C . ALA B 1 126 ? -37.125 -16.547 -38 1 45.59 126 ALA B C 1
ATOM 2048 O O . ALA B 1 126 ? -38.219 -16.516 -37.438 1 45.59 126 ALA B O 1
ATOM 2049 N N . TRP B 1 127 ? -37 -15.453 -38.781 1 45.47 127 TRP B N 1
ATOM 2050 C CA . TRP B 1 127 ? -38.094 -15.055 -39.656 1 45.47 127 TRP B CA 1
ATOM 2051 C C . TRP B 1 127 ? -38.5 -16.203 -40.562 1 45.47 127 TRP B C 1
ATOM 2053 O O . TRP B 1 127 ? -37.688 -16.688 -41.375 1 45.47 127 TRP B O 1
ATOM 2063 N N . VAL B 1 128 ? -39.312 -17.188 -40.125 1 43.66 128 VAL B N 1
ATOM 2064 C CA . VAL B 1 128 ? -39.906 -18.25 -40.906 1 43.66 128 VAL B CA 1
ATOM 2065 C C . VAL B 1 128 ? -40.75 -17.656 -42.031 1 43.66 128 VAL B C 1
ATOM 2067 O O . VAL B 1 128 ? -41.719 -16.969 -41.781 1 43.66 128 VAL B O 1
ATOM 2070 N N . PHE B 1 129 ? -40.125 -17.203 -43.156 1 44.25 129 PHE B N 1
ATOM 2071 C CA . PHE B 1 129 ? -40.75 -16.719 -44.375 1 44.25 129 PHE B CA 1
ATOM 2072 C C . PHE B 1 129 ? -41.688 -17.781 -44.938 1 44.25 129 PHE B C 1
ATOM 2074 O O . PHE B 1 129 ? -41.25 -18.875 -45.312 1 44.25 129 PHE B O 1
ATOM 2081 N N . THR B 1 130 ? -42.906 -17.906 -44.438 1 47.34 130 THR B N 1
ATOM 2082 C CA . THR B 1 130 ? -43.969 -18.75 -44.938 1 47.34 130 THR B CA 1
ATOM 2083 C C . THR B 1 130 ? -44.219 -18.453 -46.406 1 47.34 130 THR B C 1
ATOM 2085 O O . THR B 1 130 ? -44.531 -17.312 -46.781 1 47.34 130 THR B O 1
ATOM 2088 N N . LEU B 1 131 ? -43.375 -18.891 -47.312 1 48.34 131 LEU B N 1
ATOM 2089 C CA . LEU B 1 131 ? -43.625 -18.812 -48.75 1 48.34 131 LEU B CA 1
ATOM 2090 C C . LEU B 1 131 ? -45.031 -19.25 -49.094 1 48.34 131 LEU B C 1
ATOM 2092 O O . LEU B 1 131 ? -45.469 -20.344 -48.719 1 48.34 131 LEU B O 1
ATOM 2096 N N . PRO B 1 132 ? -46 -18.25 -49.25 1 51.97 132 PRO B N 1
ATOM 2097 C CA . PRO B 1 132 ? -47.344 -18.625 -49.719 1 51.97 132 PRO B CA 1
ATOM 2098 C C . PRO B 1 132 ? -47.312 -19.438 -51.031 1 51.97 132 PRO B C 1
ATOM 2100 O O . PRO B 1 132 ? -46.594 -19.078 -51.969 1 51.97 132 PRO B O 1
ATOM 2103 N N . LEU B 1 133 ? -47.125 -20.734 -50.969 1 45.28 133 LEU B N 1
ATOM 2104 C CA . LEU B 1 133 ? -47.281 -21.578 -52.156 1 45.28 133 LEU B CA 1
ATOM 2105 C C . LEU B 1 133 ? -48.594 -21.25 -52.875 1 45.28 133 LEU B C 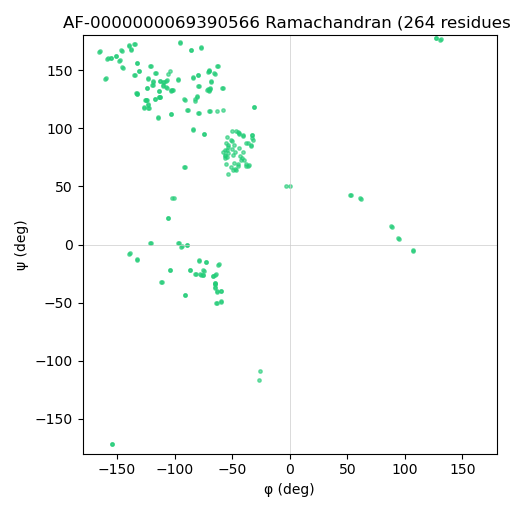1
ATOM 2107 O O . LEU B 1 133 ? -49.688 -21.438 -52.344 1 45.28 133 LE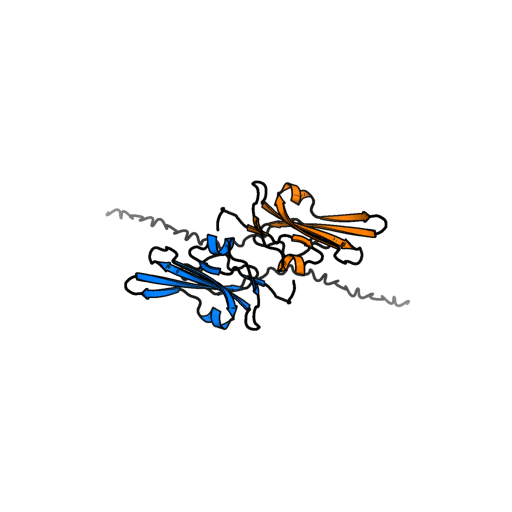U B O 1
ATOM 2111 N N . LEU B 1 134 ? -48.594 -20.203 -53.781 1 31.86 134 LEU B N 1
ATOM 2112 C CA . LEU B 1 134 ? -49.562 -20.281 -54.875 1 31.86 134 LEU B CA 1
ATOM 2113 C C . LEU B 1 134 ? -49.219 -21.406 -55.844 1 31.86 134 LEU B C 1
ATOM 2115 O O . LEU B 1 134 ? -48.031 -21.562 -56.219 1 31.86 134 LEU B O 1
#

Foldseek 3Di:
DPDVQKAKEQFDWFDQDLVCSNPVGDIDIDDPDPQFFKKKKKFKAFPVQGTRGIGIDTDGPVVQVPFFKDWDDDPHTIMIMGMEIEGHHHVPSDHDDHGVHSYYYYDPPPPPPPPPPPPPPVPPPPPPPPPPPD/DPDVQKAWEQFDWFDQDLVCSNPVGDIDIDDPDPQFFKKKKKFKAFPVQGTRGIGIDTDGPVVQVPFFKDWDDDPHTIMIMGMEIEGHHHPPSDHDDHGVHSYYYYDPPPPPPPPPPPPPPVPPPPPPPPPPPD

Radius of gyration: 26.83 Å; Cα contacts (8 Å, |Δi|>4): 561; chains: 2; bounding box: 69×103×78 Å